Protein AF-A0A963CF65-F1 (afdb_monomer)

Solvent-accessible surface area (backbone atoms only — not comparable to full-atom values): 15406 Å² total; per-residue (Å²): 140,76,88,86,87,80,84,88,84,88,71,87,74,75,86,68,75,51,71,65,67,62,46,50,58,55,51,52,52,37,69,74,40,50,75,63,40,62,77,54,72,40,75,68,51,54,50,51,51,49,46,37,70,74,69,44,58,63,68,60,27,52,54,53,51,50,50,53,47,54,52,50,55,32,54,53,53,49,59,56,43,64,73,64,54,70,83,81,74,75,52,42,73,46,64,78,47,57,95,63,16,54,28,23,40,35,30,48,39,66,36,59,41,67,47,38,49,50,17,51,49,25,46,64,72,28,45,76,96,58,51,39,38,43,36,38,16,32,32,44,39,86,50,72,39,71,55,45,73,76,45,40,38,63,56,46,78,43,72,40,94,50,75,64,54,70,69,57,34,46,53,59,39,55,75,69,53,61,21,58,26,39,30,44,35,38,26,87,42,76,59,52,78,55,50,60,58,54,49,49,52,52,46,68,75,35,80,84,58,72,70,40,54,74,74,42,66,41,84,83,63,32,18,42,24,59,39,27,42,66,48,97,87,71,50,75,47,46,38,59,51,74,36,70,62,83,44,71,94,58,72,65,94,75,91,55,74,43,69,58,78,58,38,37,35,33,68,63,122

Mean predicted aligned error: 11.53 Å

Sequence (269 aa):
MAHDAGDDGDQSGVDVASRWQLLAPLLTAALRNPRQTLGLLSVARLKNLYVTLFRQPAETRECIVNYYLDLYDANADDVERSNADGAVELPLRFPQPSDRPTVSIVVPAHNHYHTTLDCLHAVLKNSAGIDYEVIIADDASTDATIDIERAVVNARVVRNPTNAGFLHTCNRACATAGGRWLVLLNNDTRVAQGWLAGLLELGERHPDIGIVGPRLIYPNGRQQEAGGIVWRDGSAWNYGRGGDPRRAEYDYVRDVDYVSGACLCVRAE

Nearest PDB structures (foldseek):
  6p61-assembly3_C  TM=8.408E-01  e=1.758E-08  Leptospira borgpetersenii serovar Hardjo-bovis str. JB197
  6p61-assembly2_B  TM=8.414E-01  e=1.874E-08  Leptospira borgpetersenii serovar Hardjo-bovis str. JB197
  9fmv-assembly1_A  TM=5.215E-01  e=7.124E-06  Escherichia coli
  9fnn-assembly1_A  TM=5.168E-01  e=2.110E-05  Escherichia coli
  8fuf-assembly1_A  TM=3.573E-01  e=1.104E-02  Homo sapiens

Structure (mmCIF, N/CA/C/O backbone):
data_AF-A0A963CF65-F1
#
_entry.id   AF-A0A963CF65-F1
#
loop_
_atom_site.group_PDB
_atom_site.id
_atom_site.type_symbol
_atom_site.label_atom_id
_atom_site.label_alt_id
_atom_site.label_comp_id
_atom_site.label_asym_id
_atom_site.label_entity_id
_atom_site.label_seq_id
_atom_site.pdbx_PDB_ins_code
_atom_site.Cartn_x
_atom_site.Cartn_y
_atom_site.Cartn_z
_atom_site.occupancy
_atom_site.B_iso_or_equiv
_atom_site.auth_seq_id
_atom_site.auth_comp_id
_atom_site.auth_asym_id
_atom_site.auth_atom_id
_atom_site.pdbx_PDB_model_num
ATOM 1 N N . MET A 1 1 ? 44.416 -39.512 -35.196 1.00 34.19 1 MET A N 1
ATOM 2 C CA . MET A 1 1 ? 45.011 -38.326 -35.848 1.00 34.19 1 MET A CA 1
ATOM 3 C C . MET A 1 1 ? 43.942 -37.755 -36.760 1.00 34.19 1 MET A C 1
ATOM 5 O O . MET A 1 1 ? 43.457 -38.517 -37.576 1.00 34.19 1 MET A O 1
ATOM 9 N N . ALA A 1 2 ? 43.478 -36.520 -36.687 1.00 34.41 2 ALA A N 1
ATOM 10 C CA . ALA A 1 2 ? 43.613 -35.413 -35.750 1.00 34.41 2 ALA A CA 1
ATOM 11 C C . ALA A 1 2 ? 42.438 -34.466 -36.097 1.00 34.41 2 ALA A C 1
ATOM 13 O O . ALA A 1 2 ? 42.090 -34.379 -37.269 1.00 34.41 2 ALA A O 1
ATOM 14 N N . HIS A 1 3 ? 41.824 -33.868 -35.072 1.00 31.88 3 HIS A N 1
ATOM 15 C CA . HIS A 1 3 ? 41.270 -32.504 -35.020 1.00 31.88 3 HIS A CA 1
ATOM 16 C C . HIS A 1 3 ? 40.776 -31.830 -36.322 1.00 31.88 3 HIS A C 1
ATOM 18 O O . HIS A 1 3 ? 41.571 -31.607 -37.225 1.00 31.88 3 HIS A O 1
ATOM 24 N N . ASP A 1 4 ? 39.536 -31.325 -36.348 1.00 34.03 4 ASP A N 1
ATOM 25 C CA . ASP A 1 4 ? 39.306 -29.955 -35.864 1.00 34.03 4 ASP A CA 1
ATOM 26 C C . ASP A 1 4 ? 37.823 -29.648 -35.608 1.00 34.03 4 ASP A C 1
ATOM 28 O O . ASP A 1 4 ? 36.931 -30.202 -36.252 1.00 34.03 4 ASP A O 1
ATOM 32 N N . ALA A 1 5 ? 37.600 -28.788 -34.621 1.00 42.06 5 ALA A N 1
ATOM 33 C CA . ALA A 1 5 ? 36.319 -28.259 -34.184 1.00 42.06 5 ALA A CA 1
ATOM 34 C C . ALA A 1 5 ? 36.103 -26.849 -34.764 1.00 42.06 5 ALA A C 1
ATOM 36 O O . ALA A 1 5 ? 37.055 -26.132 -35.048 1.00 42.06 5 ALA A O 1
ATOM 37 N N . GLY A 1 6 ? 34.845 -26.443 -34.883 1.00 32.00 6 GLY A N 1
ATOM 38 C CA . GLY A 1 6 ? 34.408 -25.053 -35.046 1.00 32.00 6 GLY A CA 1
ATOM 39 C C . GLY A 1 6 ? 32.907 -25.062 -34.781 1.00 32.00 6 GLY A C 1
ATOM 40 O O . GLY A 1 6 ? 32.167 -25.643 -35.570 1.00 32.00 6 GLY A O 1
ATOM 41 N N . ASP A 1 7 ? 32.421 -24.766 -33.579 1.00 36.38 7 ASP A N 1
ATOM 42 C CA . ASP A 1 7 ? 32.529 -23.536 -32.776 1.00 36.38 7 ASP A CA 1
ATOM 43 C C . ASP A 1 7 ? 31.851 -22.329 -33.443 1.00 36.38 7 ASP A C 1
ATOM 45 O O . ASP A 1 7 ? 32.386 -21.702 -34.355 1.00 36.38 7 ASP A O 1
ATOM 49 N N . ASP A 1 8 ? 30.616 -22.132 -32.983 1.00 39.06 8 ASP A N 1
ATOM 50 C CA . ASP A 1 8 ? 29.950 -20.897 -32.581 1.00 39.06 8 ASP A CA 1
ATOM 51 C C . ASP A 1 8 ? 29.870 -19.690 -33.524 1.00 39.06 8 ASP A C 1
ATOM 53 O O . ASP A 1 8 ? 30.835 -19.036 -33.912 1.00 39.06 8 ASP A O 1
ATOM 57 N N . GLY A 1 9 ? 28.616 -19.309 -33.774 1.00 30.30 9 GLY A N 1
ATOM 58 C CA . GLY A 1 9 ? 28.229 -18.049 -34.390 1.00 30.30 9 GLY A CA 1
ATOM 59 C C . GLY A 1 9 ? 26.769 -17.695 -34.119 1.00 30.30 9 GLY A C 1
ATOM 60 O O . GLY A 1 9 ? 26.098 -17.205 -35.021 1.00 30.30 9 GLY A O 1
ATOM 61 N N . ASP A 1 10 ? 26.262 -17.965 -32.910 1.00 42.09 10 ASP A N 1
ATOM 62 C CA . ASP A 1 10 ? 25.036 -17.330 -32.419 1.00 42.09 10 ASP A CA 1
ATOM 63 C C . ASP A 1 10 ? 25.429 -16.100 -31.591 1.00 42.09 10 ASP A C 1
ATOM 65 O O . ASP A 1 10 ? 25.864 -16.197 -30.445 1.00 42.09 10 ASP A O 1
ATOM 69 N N . GLN A 1 11 ? 25.356 -14.928 -32.217 1.00 33.97 11 GLN A N 1
ATOM 70 C CA . GLN A 1 11 ? 25.412 -13.643 -31.528 1.00 33.97 11 GLN A CA 1
ATOM 71 C C . GLN A 1 11 ? 24.232 -12.793 -31.992 1.00 33.97 11 GLN A C 1
ATOM 73 O O . GLN A 1 11 ? 24.376 -11.860 -32.784 1.00 33.97 11 GLN A O 1
ATOM 78 N N . SER A 1 12 ? 23.048 -13.074 -31.450 1.00 38.25 12 SER A N 1
ATOM 79 C CA . SER A 1 12 ? 22.055 -12.024 -31.236 1.00 38.25 12 SER A CA 1
ATOM 80 C C . SER A 1 12 ? 22.608 -11.055 -30.181 1.00 38.25 12 SER A C 1
ATOM 82 O O . SER A 1 12 ? 22.367 -11.203 -28.984 1.00 38.25 12 SER A O 1
ATOM 84 N N . GLY A 1 13 ? 23.428 -10.099 -30.619 1.00 34.28 13 GLY A N 1
ATOM 85 C CA . GLY A 1 13 ? 23.943 -9.032 -29.770 1.00 34.28 13 GLY A CA 1
ATOM 86 C C . GLY A 1 13 ? 22.798 -8.137 -29.304 1.00 34.28 13 GLY A C 1
ATOM 87 O O . GLY A 1 13 ? 22.374 -7.241 -30.029 1.00 34.28 13 GLY A O 1
ATOM 88 N N . VAL A 1 14 ? 22.291 -8.382 -28.097 1.00 43.69 14 VAL A N 1
ATOM 89 C CA . VAL A 1 14 ? 21.557 -7.362 -27.346 1.00 43.69 14 VAL A CA 1
ATOM 90 C C . VAL A 1 14 ? 22.577 -6.262 -27.055 1.00 43.69 14 VAL A C 1
ATOM 92 O O . VAL A 1 14 ? 23.575 -6.509 -26.382 1.00 43.69 14 VAL A O 1
ATOM 95 N N . ASP A 1 15 ? 22.394 -5.081 -27.640 1.00 47.81 15 ASP A N 1
ATOM 96 C CA . ASP A 1 15 ? 23.308 -3.947 -27.472 1.00 47.81 15 ASP A CA 1
ATOM 97 C C . ASP A 1 15 ? 23.164 -3.403 -26.042 1.00 47.81 15 ASP A C 1
ATOM 99 O O . ASP A 1 15 ? 22.277 -2.602 -25.749 1.00 47.81 15 ASP A O 1
ATOM 103 N N . VAL A 1 16 ? 23.961 -3.936 -25.110 1.00 57.19 16 VAL A N 1
ATOM 104 C CA . VAL A 1 16 ? 23.830 -3.612 -23.685 1.00 57.19 16 VAL A CA 1
ATOM 105 C C . VAL A 1 16 ? 24.522 -2.288 -23.376 1.00 57.19 16 VAL A C 1
ATOM 107 O O . VAL A 1 16 ? 25.714 -2.113 -23.656 1.00 57.19 16 VAL A O 1
ATOM 110 N N . ALA A 1 17 ? 23.801 -1.368 -22.730 1.00 68.38 17 ALA A N 1
ATOM 111 C CA . ALA A 1 17 ? 24.290 -0.018 -22.479 1.00 68.38 17 ALA A CA 1
ATOM 112 C C . ALA A 1 17 ? 25.613 0.002 -21.682 1.00 68.38 17 ALA A C 1
ATOM 114 O O . ALA A 1 17 ? 25.788 -0.632 -20.629 1.00 68.38 17 ALA A O 1
ATOM 115 N N . SER A 1 18 ? 26.569 0.795 -22.168 1.00 76.69 18 SER A N 1
ATOM 116 C CA . SER A 1 18 ? 27.834 1.038 -21.479 1.00 76.69 18 SER A CA 1
ATOM 117 C C . SER A 1 18 ? 27.615 1.803 -20.168 1.00 76.69 18 SER A C 1
ATOM 119 O O . SER A 1 18 ? 26.669 2.573 -20.001 1.00 76.69 18 SER A O 1
ATOM 121 N N . ARG A 1 19 ? 28.548 1.655 -19.219 1.00 75.62 19 ARG A N 1
ATOM 122 C CA . ARG A 1 19 ? 28.479 2.333 -17.907 1.00 75.62 19 ARG A CA 1
ATOM 123 C C . ARG A 1 19 ? 28.322 3.856 -18.032 1.00 75.62 19 ARG A C 1
ATOM 125 O O . ARG A 1 19 ? 27.652 4.469 -17.209 1.00 75.62 19 ARG A O 1
ATOM 132 N N . TRP A 1 20 ? 28.922 4.454 -19.061 1.00 70.69 20 TRP A N 1
ATOM 133 C CA . TRP A 1 20 ? 28.842 5.890 -19.332 1.00 70.69 20 TRP A CA 1
ATOM 134 C C . TRP A 1 20 ? 27.476 6.314 -19.878 1.00 70.69 20 TRP A C 1
ATOM 136 O O . TRP A 1 20 ? 26.979 7.372 -19.496 1.00 70.69 20 TRP A O 1
ATOM 146 N N . GLN A 1 21 ? 26.839 5.467 -20.691 1.00 76.88 21 GLN A N 1
ATOM 147 C CA . GLN A 1 21 ? 25.469 5.687 -21.168 1.00 76.88 21 GLN A CA 1
ATOM 148 C C . GLN A 1 21 ? 24.441 5.595 -20.031 1.00 76.88 21 GLN A C 1
ATOM 150 O O . GLN A 1 21 ? 23.453 6.315 -20.070 1.00 76.88 21 GLN A O 1
ATOM 155 N N . LEU A 1 22 ? 24.699 4.794 -18.987 1.00 74.00 22 LEU A N 1
ATOM 156 C CA . LEU A 1 22 ? 23.849 4.716 -17.787 1.00 74.00 22 LEU A CA 1
ATOM 157 C C . LEU A 1 22 ? 24.073 5.879 -16.798 1.00 74.00 22 LEU A C 1
ATOM 159 O O . LEU A 1 22 ? 23.167 6.250 -16.057 1.00 74.00 22 LEU A O 1
ATOM 163 N N . LEU A 1 23 ? 25.270 6.478 -16.780 1.00 75.38 23 LEU A N 1
ATOM 164 C CA . LEU A 1 23 ? 25.592 7.626 -15.919 1.00 75.38 23 LEU A CA 1
ATOM 165 C C . LEU A 1 23 ? 25.024 8.950 -16.441 1.00 75.38 23 LEU A C 1
ATOM 167 O O . LEU A 1 23 ? 24.636 9.799 -15.641 1.00 75.38 23 LEU A O 1
ATOM 171 N N . ALA A 1 24 ? 24.970 9.132 -17.762 1.00 77.69 24 ALA A N 1
ATOM 172 C CA . ALA A 1 24 ? 24.441 10.343 -18.383 1.00 77.69 24 ALA A CA 1
ATOM 173 C C . ALA A 1 24 ? 23.015 10.707 -17.907 1.00 77.69 24 ALA A C 1
ATOM 175 O O . ALA A 1 24 ? 22.849 11.817 -17.400 1.00 77.69 24 ALA A O 1
ATOM 176 N N . PRO A 1 25 ? 22.008 9.810 -17.958 1.00 70.06 25 PRO A N 1
ATOM 177 C CA . PRO A 1 25 ? 20.660 10.133 -17.497 1.00 70.06 25 PRO A CA 1
ATOM 178 C C . PRO A 1 25 ? 20.588 10.381 -15.984 1.00 70.06 25 PRO A C 1
ATOM 180 O O . PRO A 1 25 ? 19.848 11.263 -15.563 1.00 70.06 25 PRO A O 1
ATOM 183 N N . LEU A 1 26 ? 21.404 9.700 -15.165 1.00 70.00 26 LEU A N 1
ATOM 184 C CA . LEU A 1 26 ? 21.490 9.970 -13.720 1.00 70.00 26 LEU A CA 1
ATOM 185 C C . LEU A 1 26 ? 22.002 11.389 -13.433 1.00 70.00 26 LEU A C 1
ATOM 187 O O . LEU A 1 26 ? 21.493 12.064 -12.540 1.00 70.00 26 LEU A O 1
ATOM 191 N N . LEU A 1 27 ? 22.990 11.858 -14.201 1.00 77.06 27 LEU A N 1
ATOM 192 C CA . LEU A 1 27 ? 23.513 13.222 -14.095 1.00 77.06 27 LEU A CA 1
ATOM 193 C C . LEU A 1 27 ? 22.501 14.257 -14.597 1.00 77.06 27 LEU A C 1
ATOM 195 O O . LEU A 1 27 ? 22.333 15.302 -13.970 1.00 77.06 27 LEU A O 1
ATOM 199 N N . THR A 1 28 ? 21.801 13.970 -15.695 1.00 77.31 28 THR A N 1
ATOM 200 C CA . THR A 1 28 ? 20.735 14.839 -16.211 1.00 77.31 28 THR A CA 1
ATOM 201 C C . THR A 1 28 ? 19.588 14.969 -15.209 1.00 77.31 28 THR A C 1
ATOM 203 O O . THR A 1 28 ? 19.177 16.088 -14.908 1.00 77.31 28 THR A O 1
ATOM 206 N N . ALA A 1 29 ? 19.124 13.853 -14.640 1.00 67.38 29 ALA A N 1
ATOM 207 C CA . ALA A 1 29 ? 18.118 13.823 -13.583 1.00 67.38 29 ALA A CA 1
ATOM 208 C C . ALA A 1 29 ? 18.577 14.645 -12.365 1.00 67.38 29 ALA A C 1
ATOM 210 O O . ALA A 1 29 ? 17.874 15.553 -11.920 1.00 67.38 29 ALA A O 1
ATOM 211 N N . ALA A 1 30 ? 19.822 14.428 -11.922 1.00 70.12 30 ALA A N 1
ATOM 212 C CA . ALA A 1 30 ? 20.427 15.149 -10.809 1.00 70.12 30 ALA A CA 1
ATOM 213 C C . ALA A 1 30 ? 20.451 16.678 -10.991 1.00 70.12 30 ALA A C 1
ATOM 215 O O . ALA A 1 30 ? 20.217 17.412 -10.025 1.00 70.12 30 ALA A O 1
ATOM 216 N N . LEU A 1 31 ? 20.732 17.144 -12.214 1.00 77.19 31 LEU A N 1
ATOM 217 C CA . LEU A 1 31 ? 20.746 18.561 -12.595 1.00 77.19 31 LEU A CA 1
ATOM 218 C C . LEU A 1 31 ? 19.341 19.162 -12.706 1.00 77.19 31 LEU A C 1
ATOM 220 O O . LEU A 1 31 ? 19.178 20.356 -12.460 1.00 77.19 31 LEU A O 1
ATOM 224 N N . ARG A 1 32 ? 18.341 18.352 -13.068 1.00 72.12 32 ARG A N 1
ATOM 225 C CA . ARG A 1 32 ? 16.947 18.788 -13.212 1.00 72.12 32 ARG A CA 1
ATOM 226 C C . ARG A 1 32 ? 16.310 19.106 -11.859 1.00 72.12 32 ARG A C 1
ATOM 228 O O . ARG A 1 32 ? 15.610 20.105 -11.759 1.00 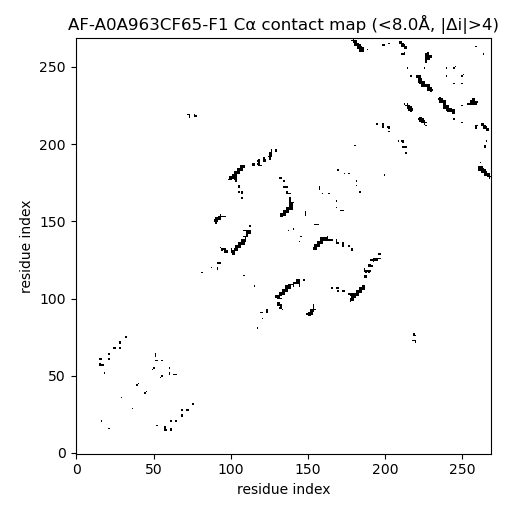72.12 32 ARG A O 1
ATOM 235 N N . ASN A 1 33 ? 16.613 18.321 -10.817 1.00 65.62 33 ASN A N 1
ATOM 236 C CA . ASN A 1 33 ? 16.058 18.498 -9.467 1.00 65.62 33 ASN A CA 1
ATOM 237 C C . ASN A 1 33 ? 17.133 18.508 -8.357 1.00 65.62 33 ASN A C 1
ATOM 239 O O . ASN A 1 33 ? 17.162 17.637 -7.481 1.00 65.62 33 ASN A O 1
ATOM 243 N N . PRO A 1 34 ? 18.008 19.534 -8.310 1.00 67.56 34 PRO A N 1
ATOM 244 C CA . PRO A 1 34 ? 19.203 19.545 -7.459 1.00 67.56 34 PRO A CA 1
ATOM 245 C C . PRO A 1 34 ? 18.908 19.450 -5.953 1.00 67.56 34 PRO A C 1
ATOM 247 O O . PRO A 1 34 ? 19.683 18.845 -5.214 1.00 67.56 34 PRO A O 1
ATOM 250 N N . ARG A 1 35 ? 17.774 19.988 -5.480 1.00 62.91 35 ARG A N 1
ATOM 251 C CA . ARG A 1 35 ? 17.368 19.901 -4.063 1.00 62.91 35 ARG A CA 1
ATOM 252 C C . ARG A 1 35 ? 17.013 18.473 -3.638 1.00 62.91 35 ARG A C 1
ATOM 254 O O . ARG A 1 35 ? 17.415 18.044 -2.561 1.00 62.91 35 ARG A O 1
ATOM 261 N N . GLN A 1 36 ? 16.306 17.733 -4.490 1.00 63.00 36 GLN A N 1
ATOM 262 C CA . GLN A 1 36 ? 15.928 16.340 -4.241 1.00 63.00 36 GLN A CA 1
ATOM 263 C C . GLN A 1 36 ? 17.147 15.416 -4.362 1.00 63.00 36 GLN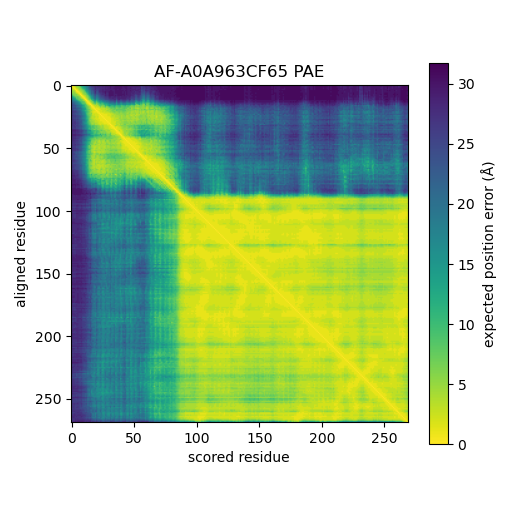 A C 1
ATOM 265 O O . GLN A 1 36 ? 17.358 14.541 -3.522 1.00 63.00 36 GLN A O 1
ATOM 270 N N . THR A 1 37 ? 18.019 15.688 -5.339 1.00 64.81 37 THR A N 1
ATOM 271 C CA . THR A 1 37 ? 19.311 15.007 -5.515 1.00 64.81 37 THR A CA 1
ATOM 272 C C . THR A 1 37 ? 20.198 15.126 -4.283 1.00 64.81 37 THR A C 1
ATOM 274 O O . THR A 1 37 ? 20.782 14.135 -3.853 1.00 64.81 37 THR A O 1
ATOM 277 N N . LEU A 1 38 ? 20.275 16.312 -3.671 1.00 64.38 38 LEU A N 1
ATOM 278 C CA . LEU A 1 38 ? 21.061 16.526 -2.453 1.00 64.38 38 LEU A CA 1
ATOM 279 C C . LEU A 1 38 ? 20.592 15.631 -1.292 1.00 64.38 38 LEU A C 1
ATOM 281 O O . LEU A 1 38 ? 21.427 15.114 -0.555 1.00 64.38 38 LEU A O 1
ATOM 285 N N . GLY A 1 39 ? 19.286 15.362 -1.179 1.00 56.97 39 GLY A N 1
ATOM 286 C CA . GLY A 1 39 ? 18.729 14.409 -0.207 1.00 56.97 39 GLY A CA 1
ATOM 287 C C . GLY A 1 39 ? 19.004 12.931 -0.531 1.00 56.97 39 GLY A C 1
ATOM 288 O O . GLY A 1 39 ? 18.890 12.062 0.338 1.00 56.97 39 GLY A O 1
ATOM 289 N N . LEU A 1 40 ? 19.396 12.621 -1.770 1.00 57.78 40 LEU A N 1
ATOM 290 C CA . LEU A 1 40 ? 19.730 11.273 -2.242 1.00 57.78 40 LEU A CA 1
ATOM 291 C C . LEU A 1 40 ? 21.225 10.936 -2.106 1.00 57.78 40 LEU A C 1
ATOM 293 O O . LEU A 1 40 ? 21.586 9.759 -2.140 1.00 57.78 40 LEU A O 1
ATOM 297 N N . LEU A 1 41 ? 22.086 11.929 -1.869 1.00 63.69 41 LEU A N 1
ATOM 298 C CA . LEU A 1 41 ? 23.537 11.773 -1.699 1.00 63.69 41 LEU A CA 1
ATOM 299 C C . LEU A 1 41 ? 23.920 11.266 -0.296 1.00 63.69 41 LEU A C 1
ATOM 301 O O . LEU A 1 41 ? 24.696 11.890 0.425 1.00 63.69 41 LEU A O 1
ATOM 305 N N . SER A 1 42 ? 23.399 10.103 0.101 1.00 68.94 42 SER A N 1
ATOM 306 C CA . SER A 1 42 ? 23.902 9.396 1.283 1.00 68.94 42 SER A CA 1
ATOM 307 C C . SER A 1 42 ? 25.054 8.461 0.909 1.00 68.94 42 SER A C 1
ATOM 309 O O . SER A 1 42 ? 25.081 7.879 -0.180 1.00 68.94 42 SER A O 1
ATOM 311 N N . VAL A 1 43 ? 25.995 8.256 1.837 1.00 64.38 43 VAL A N 1
ATOM 312 C CA . VAL A 1 43 ? 27.126 7.324 1.654 1.00 64.38 43 VAL A CA 1
ATOM 313 C C . VAL A 1 43 ? 26.634 5.919 1.276 1.00 64.38 43 VAL A C 1
ATOM 315 O O . VAL A 1 43 ? 27.227 5.259 0.425 1.00 64.38 43 VAL A O 1
ATOM 318 N N . ALA A 1 44 ? 25.510 5.478 1.851 1.00 59.84 44 ALA A N 1
ATOM 319 C CA . ALA A 1 44 ? 24.887 4.195 1.533 1.00 59.84 44 ALA A CA 1
ATOM 320 C C . ALA A 1 44 ? 24.359 4.132 0.087 1.00 59.84 44 ALA A C 1
ATOM 322 O O . ALA A 1 44 ? 24.606 3.151 -0.613 1.00 59.84 44 ALA A O 1
ATOM 323 N N . ARG A 1 45 ? 23.688 5.188 -0.393 1.00 62.91 45 ARG A N 1
ATOM 324 C CA . ARG A 1 45 ? 23.158 5.258 -1.767 1.00 62.91 45 ARG A CA 1
ATOM 325 C C . ARG A 1 45 ? 24.278 5.328 -2.808 1.00 62.91 45 ARG A C 1
ATOM 327 O O . ARG A 1 45 ? 24.215 4.615 -3.805 1.00 62.91 45 ARG A O 1
ATOM 334 N N . LEU A 1 46 ? 25.349 6.078 -2.536 1.00 72.56 46 LEU A N 1
ATOM 335 C CA . LEU A 1 46 ? 26.541 6.128 -3.397 1.00 72.56 46 LEU A CA 1
ATOM 336 C C . LEU A 1 46 ? 27.266 4.777 -3.464 1.00 72.56 46 LEU A C 1
ATOM 338 O O . LEU A 1 46 ? 27.677 4.343 -4.541 1.00 72.56 46 LEU A O 1
ATOM 342 N N . LYS A 1 47 ? 27.372 4.072 -2.331 1.00 71.19 47 LYS A N 1
ATOM 343 C CA . LYS A 1 47 ? 27.921 2.711 -2.283 1.00 71.19 47 LYS A CA 1
ATOM 344 C C . LYS A 1 47 ? 27.062 1.728 -3.088 1.00 71.19 47 LYS A C 1
ATOM 346 O O . LYS A 1 47 ? 27.617 0.934 -3.843 1.00 71.19 47 LYS A O 1
ATOM 351 N N . ASN A 1 48 ? 25.735 1.802 -2.974 1.00 66.50 48 ASN A N 1
ATOM 352 C CA . ASN A 1 48 ? 24.815 0.951 -3.737 1.00 66.50 48 ASN A CA 1
ATOM 353 C C . ASN A 1 48 ? 24.868 1.245 -5.243 1.00 66.50 48 ASN A C 1
ATOM 355 O O . ASN A 1 48 ? 24.880 0.311 -6.045 1.00 66.50 48 ASN A O 1
ATOM 359 N N . LEU A 1 49 ? 24.984 2.518 -5.633 1.00 73.00 49 LEU A N 1
ATOM 360 C CA . LEU A 1 49 ? 25.175 2.914 -7.028 1.00 73.00 49 LEU A CA 1
ATOM 361 C C . LEU A 1 49 ? 26.504 2.384 -7.584 1.00 73.00 49 LEU A C 1
ATOM 363 O O . LEU A 1 49 ? 26.536 1.835 -8.683 1.00 73.00 49 LEU A O 1
ATOM 367 N N . TYR A 1 50 ? 27.588 2.470 -6.806 1.00 77.88 50 TYR A N 1
ATOM 368 C CA . TYR A 1 50 ? 28.880 1.892 -7.182 1.00 77.88 50 TYR A CA 1
ATOM 369 C C . TYR A 1 50 ? 28.795 0.370 -7.365 1.00 77.88 50 TYR A C 1
ATOM 371 O O . TYR A 1 50 ? 29.243 -0.161 -8.382 1.00 77.88 50 TYR A O 1
ATOM 379 N N . VAL A 1 51 ? 28.193 -0.341 -6.407 1.00 71.38 51 VAL A N 1
ATOM 380 C CA . VAL A 1 51 ? 27.995 -1.796 -6.505 1.00 71.38 51 VAL A CA 1
ATOM 381 C C . VAL A 1 51 ? 27.172 -2.140 -7.742 1.00 71.38 51 VAL A C 1
ATOM 383 O O . VAL A 1 51 ? 27.553 -3.040 -8.483 1.00 71.38 51 VAL A O 1
ATOM 386 N N . THR A 1 52 ? 26.108 -1.388 -8.012 1.00 72.81 52 THR A N 1
ATOM 387 C CA . THR A 1 52 ? 25.290 -1.567 -9.214 1.00 72.81 52 THR A CA 1
ATOM 388 C C . THR A 1 52 ? 26.149 -1.400 -10.465 1.00 72.81 52 THR A C 1
ATOM 390 O O . THR A 1 52 ? 26.351 -2.361 -11.197 1.00 72.81 52 THR A O 1
ATOM 393 N N . LEU A 1 53 ? 26.761 -0.235 -10.680 1.00 77.81 53 LEU A N 1
ATOM 394 C CA . LEU A 1 53 ? 27.475 0.079 -11.924 1.00 77.81 53 LEU A CA 1
ATOM 395 C C . LEU A 1 53 ? 28.690 -0.825 -12.203 1.00 77.81 53 LEU A C 1
ATOM 397 O O . LEU A 1 53 ? 29.022 -1.087 -13.367 1.00 77.81 53 LEU A O 1
ATOM 401 N N . PHE A 1 54 ? 29.365 -1.300 -11.154 1.00 78.38 54 PHE A N 1
ATOM 402 C CA . PHE A 1 54 ? 30.657 -1.975 -11.296 1.00 78.38 54 PHE A CA 1
ATOM 403 C C . PHE A 1 54 ? 30.658 -3.458 -10.932 1.00 78.38 54 PHE A C 1
ATOM 405 O O . PHE A 1 54 ? 31.578 -4.149 -11.369 1.00 78.38 54 PHE A O 1
ATOM 412 N N . ARG A 1 55 ? 29.670 -3.963 -10.180 1.00 74.88 55 ARG A N 1
ATOM 413 C CA . ARG A 1 55 ? 29.634 -5.374 -9.749 1.00 74.88 55 ARG A CA 1
ATOM 414 C C . ARG A 1 55 ? 28.485 -6.193 -10.329 1.00 74.88 55 ARG A C 1
ATOM 416 O O . ARG A 1 55 ? 28.566 -7.412 -10.251 1.00 74.88 55 ARG A O 1
ATOM 423 N N . GLN A 1 56 ? 27.457 -5.567 -10.902 1.00 73.00 56 GLN A N 1
ATOM 424 C CA . GLN A 1 56 ? 26.340 -6.297 -11.508 1.00 73.00 56 GLN A CA 1
ATOM 425 C C . GLN A 1 56 ? 26.590 -6.611 -12.997 1.00 73.00 56 GLN A C 1
ATOM 427 O O . GLN A 1 56 ? 27.263 -5.821 -13.680 1.00 73.00 56 GLN A O 1
ATOM 432 N N . PRO A 1 57 ? 26.041 -7.730 -13.514 1.00 76.75 57 PRO A N 1
ATOM 433 C CA . PRO A 1 57 ? 25.991 -8.026 -14.946 1.00 76.75 57 PRO A CA 1
ATOM 434 C C . PRO A 1 57 ? 25.325 -6.896 -15.734 1.00 76.75 57 PRO A C 1
ATOM 436 O O . PRO A 1 57 ? 24.493 -6.164 -15.200 1.00 76.75 57 PRO A O 1
ATOM 439 N N . ALA A 1 58 ? 25.701 -6.730 -17.002 1.00 71.12 58 ALA A N 1
ATOM 440 C CA . ALA A 1 58 ? 25.344 -5.545 -17.778 1.00 71.12 58 ALA A CA 1
ATOM 441 C C . ALA A 1 58 ? 23.822 -5.318 -17.892 1.00 71.12 58 ALA A C 1
ATOM 443 O O . ALA A 1 58 ? 23.372 -4.196 -17.668 1.00 71.12 58 ALA A O 1
ATOM 444 N N . GLU A 1 59 ? 23.052 -6.383 -18.105 1.00 65.75 59 GLU A N 1
ATOM 445 C CA . GLU A 1 59 ? 21.582 -6.368 -18.168 1.00 65.75 59 GLU A CA 1
ATOM 446 C C . GLU A 1 59 ? 20.946 -5.993 -16.818 1.00 65.75 59 GLU A C 1
ATOM 448 O O . GLU A 1 59 ? 20.074 -5.127 -16.730 1.00 6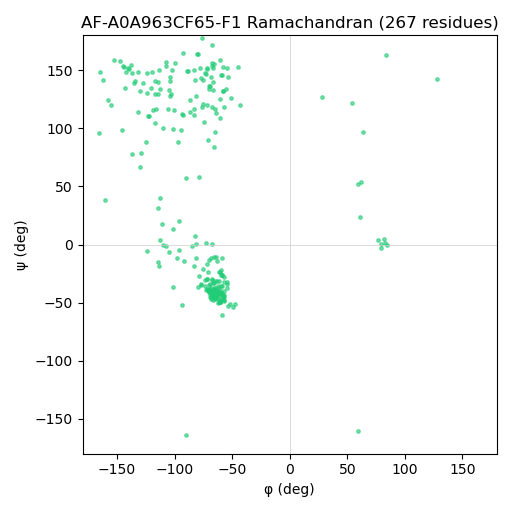5.75 59 GLU A O 1
ATOM 453 N N . THR A 1 60 ? 21.446 -6.575 -15.723 1.00 62.56 60 THR A N 1
ATOM 454 C CA . THR A 1 60 ? 20.989 -6.272 -14.359 1.00 62.56 60 THR A CA 1
ATOM 455 C C . THR A 1 60 ? 21.257 -4.812 -13.988 1.00 62.56 60 THR A C 1
ATOM 457 O O . THR A 1 60 ? 20.431 -4.176 -13.335 1.00 62.56 60 THR A O 1
ATOM 460 N N . ARG A 1 61 ? 22.390 -4.241 -14.426 1.00 73.50 61 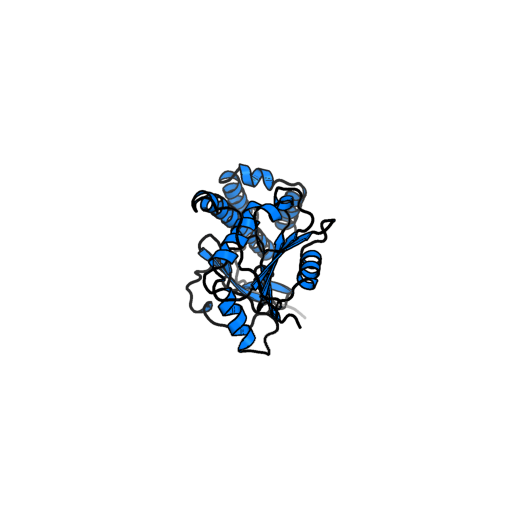ARG A N 1
ATOM 461 C CA . ARG A 1 61 ? 22.706 -2.818 -14.200 1.00 73.50 61 ARG A CA 1
ATOM 462 C C . ARG A 1 61 ? 21.691 -1.901 -14.841 1.00 73.50 61 ARG A C 1
ATOM 464 O O . ARG A 1 61 ? 21.246 -0.961 -14.193 1.00 73.50 61 ARG A O 1
ATOM 471 N N . GLU A 1 62 ? 21.388 -2.148 -16.107 1.00 69.75 62 GLU A N 1
ATOM 472 C CA . GLU A 1 62 ? 20.470 -1.320 -16.874 1.00 69.75 62 GLU A CA 1
ATOM 473 C C . GLU A 1 62 ? 19.070 -1.364 -16.258 1.00 69.75 62 GLU A C 1
ATOM 475 O O . GLU A 1 62 ? 18.480 -0.314 -16.009 1.00 69.75 62 GLU A O 1
ATOM 480 N N . CYS A 1 63 ? 18.601 -2.552 -15.862 1.00 60.69 63 CYS A N 1
ATOM 481 C CA . CYS A 1 63 ? 17.344 -2.710 -15.129 1.00 60.69 63 CYS A CA 1
ATOM 482 C C . CYS A 1 63 ? 17.312 -1.898 -13.820 1.00 60.69 63 CYS A C 1
ATOM 484 O O . CYS A 1 63 ? 16.352 -1.160 -13.572 1.00 60.69 63 CYS A O 1
ATOM 486 N N . ILE A 1 64 ? 18.366 -1.993 -12.998 1.00 61.91 64 ILE A N 1
ATOM 487 C CA . ILE A 1 64 ? 18.450 -1.283 -11.712 1.00 61.91 64 ILE A CA 1
ATOM 488 C C . ILE A 1 64 ? 18.544 0.235 -11.921 1.00 61.91 64 ILE A C 1
ATOM 490 O O . ILE A 1 64 ? 17.871 0.993 -11.225 1.00 61.91 64 ILE A O 1
ATOM 494 N N . VAL A 1 65 ? 19.360 0.702 -12.868 1.00 69.50 65 VAL A N 1
ATOM 495 C CA . VAL A 1 65 ? 19.514 2.140 -13.146 1.00 69.50 65 VAL A CA 1
ATOM 496 C C . VAL A 1 65 ? 18.212 2.722 -13.685 1.00 69.50 65 VAL A C 1
ATOM 498 O O . VAL A 1 65 ? 17.757 3.737 -13.164 1.00 69.50 65 VAL A O 1
ATOM 501 N N . ASN A 1 66 ? 17.570 2.052 -14.643 1.00 66.56 66 ASN A N 1
ATOM 502 C CA . ASN A 1 66 ? 16.277 2.482 -15.169 1.00 66.56 66 ASN A CA 1
ATOM 503 C C . ASN A 1 66 ? 15.200 2.461 -14.079 1.00 66.56 66 ASN A C 1
ATOM 505 O O . ASN A 1 66 ? 14.379 3.361 -14.028 1.00 66.56 66 ASN A O 1
ATOM 509 N N . TYR A 1 67 ? 15.240 1.504 -13.143 1.00 61.00 67 TYR A N 1
ATOM 510 C CA . TYR A 1 67 ? 14.372 1.510 -11.956 1.00 61.00 67 TYR A CA 1
ATOM 511 C C . TYR A 1 67 ? 14.553 2.744 -11.086 1.00 61.00 67 TYR A C 1
ATOM 513 O O . TYR A 1 67 ? 13.570 3.389 -10.731 1.00 61.00 67 TYR A O 1
ATOM 521 N N . TYR A 1 68 ? 15.793 3.117 -10.785 1.00 63.72 68 TYR A N 1
ATOM 522 C CA . TYR A 1 68 ? 16.036 4.323 -10.005 1.00 63.72 68 TYR A CA 1
ATOM 523 C C . TYR A 1 68 ? 15.701 5.608 -10.761 1.00 63.72 68 TYR A C 1
ATOM 525 O O . TYR A 1 68 ? 15.240 6.550 -10.127 1.00 63.72 68 TYR A O 1
ATOM 533 N N . LEU A 1 69 ? 15.906 5.654 -12.078 1.00 66.62 69 LEU A N 1
ATOM 534 C CA . LEU A 1 69 ? 15.530 6.799 -12.910 1.00 66.62 69 LEU A CA 1
ATOM 535 C C . LEU A 1 69 ? 14.012 6.947 -13.016 1.00 66.62 69 LEU A C 1
ATOM 537 O O . LEU A 1 69 ? 13.509 8.036 -12.771 1.00 66.62 69 LEU A O 1
ATOM 541 N N . ASP A 1 70 ? 13.292 5.854 -13.281 1.00 61.19 70 ASP A N 1
ATOM 542 C CA . ASP A 1 70 ? 11.826 5.840 -13.309 1.00 61.19 70 ASP A CA 1
ATOM 543 C C . ASP A 1 70 ? 11.261 6.310 -11.959 1.00 61.19 70 ASP A C 1
ATOM 545 O O . ASP A 1 70 ? 10.360 7.144 -11.922 1.00 61.19 70 ASP A O 1
ATOM 549 N N . LEU A 1 71 ? 11.823 5.825 -10.842 1.00 55.53 71 LEU A N 1
ATOM 550 C CA . LEU A 1 71 ? 11.456 6.286 -9.501 1.00 55.53 71 LEU A CA 1
ATOM 551 C C . LEU A 1 71 ? 11.810 7.756 -9.267 1.00 55.53 71 LEU A C 1
ATOM 553 O O . LEU A 1 71 ? 11.060 8.464 -8.600 1.00 55.53 71 LEU A O 1
ATOM 557 N N . TYR A 1 72 ? 12.958 8.220 -9.753 1.00 59.94 72 TYR A N 1
ATOM 558 C CA . TYR A 1 72 ? 13.390 9.604 -9.578 1.00 59.94 72 TYR A CA 1
ATOM 559 C C . TYR A 1 72 ? 12.477 10.571 -10.340 1.00 59.94 72 TYR A C 1
ATOM 561 O O . TYR A 1 72 ? 12.009 11.547 -9.757 1.00 59.94 72 TYR A O 1
ATOM 569 N N . ASP A 1 73 ? 12.181 10.273 -11.606 1.00 62.12 73 ASP A N 1
ATOM 570 C CA . ASP A 1 73 ? 11.287 11.076 -12.441 1.00 62.12 73 ASP A CA 1
ATOM 571 C C . ASP A 1 73 ? 9.843 11.034 -11.910 1.00 62.12 73 ASP A C 1
ATOM 573 O O . ASP A 1 73 ? 9.200 12.077 -11.819 1.00 62.12 73 ASP A O 1
ATOM 577 N N . ALA A 1 74 ? 9.360 9.870 -11.455 1.00 53.50 74 ALA A N 1
ATOM 578 C CA . ALA A 1 74 ? 8.054 9.745 -10.800 1.00 53.50 74 ALA A CA 1
ATOM 579 C C . ALA A 1 74 ? 7.942 10.637 -9.552 1.00 53.50 74 ALA A C 1
ATOM 581 O O . ALA A 1 74 ? 6.975 11.380 -9.406 1.00 53.50 74 ALA A O 1
ATOM 582 N N . ASN A 1 75 ? 8.963 10.623 -8.688 1.00 51.53 75 ASN A N 1
ATOM 583 C CA . ASN A 1 75 ? 8.991 11.461 -7.490 1.00 51.53 75 ASN A CA 1
ATOM 584 C C . ASN A 1 75 ? 9.102 12.961 -7.811 1.00 51.53 75 ASN A C 1
ATOM 586 O O . ASN A 1 75 ? 8.638 13.783 -7.024 1.00 51.53 75 ASN A O 1
ATOM 590 N N . ALA A 1 76 ? 9.755 13.342 -8.910 1.00 55.22 76 ALA A N 1
ATOM 591 C CA . ALA A 1 76 ? 9.824 14.735 -9.346 1.00 55.22 76 ALA A CA 1
ATOM 592 C C . ALA A 1 76 ? 8.455 15.243 -9.829 1.00 55.22 76 ALA A C 1
ATOM 594 O O . ALA A 1 76 ? 8.015 16.316 -9.412 1.00 55.22 76 ALA A O 1
ATOM 595 N N . ASP A 1 77 ? 7.765 14.438 -10.639 1.00 49.59 77 ASP A N 1
ATOM 596 C CA . ASP A 1 77 ? 6.426 14.746 -11.147 1.00 49.59 77 ASP A CA 1
ATOM 597 C C . ASP A 1 77 ? 5.379 14.785 -10.016 1.00 49.59 77 ASP A C 1
ATOM 599 O O . ASP A 1 77 ? 4.486 15.636 -10.030 1.00 49.59 77 ASP A O 1
ATOM 603 N N . ASP A 1 78 ? 5.488 13.909 -9.011 1.00 48.25 78 ASP A N 1
ATOM 604 C CA . ASP A 1 78 ? 4.580 13.891 -7.857 1.00 48.25 78 ASP A CA 1
ATOM 605 C C . ASP A 1 78 ? 4.725 15.139 -6.975 1.00 48.25 78 ASP A C 1
ATOM 607 O O . ASP A 1 78 ? 3.712 15.690 -6.543 1.00 48.25 78 ASP A O 1
ATOM 611 N N . VAL A 1 79 ? 5.954 15.634 -6.767 1.00 50.09 79 VAL A N 1
ATOM 612 C CA . VAL A 1 79 ? 6.216 16.894 -6.040 1.00 50.09 79 VAL A CA 1
ATOM 613 C C . VAL A 1 79 ? 5.644 18.098 -6.793 1.00 50.09 79 VAL A C 1
ATOM 615 O O . VAL A 1 79 ? 5.127 19.032 -6.178 1.00 50.09 79 VAL A O 1
ATOM 618 N N . GLU A 1 80 ? 5.713 18.109 -8.125 1.00 49.62 80 GLU A N 1
ATOM 619 C CA . GLU A 1 80 ? 5.094 19.169 -8.928 1.00 49.62 80 GLU A CA 1
ATOM 620 C C . GLU A 1 80 ? 3.558 19.077 -8.920 1.00 49.62 80 GLU A C 1
ATOM 622 O O . GLU A 1 80 ? 2.888 20.105 -8.796 1.00 49.62 80 GLU A O 1
ATOM 627 N N . ARG A 1 81 ? 2.982 17.867 -8.969 1.00 48.09 81 ARG A N 1
ATOM 628 C CA . ARG A 1 81 ? 1.523 17.657 -8.917 1.00 48.09 81 ARG A CA 1
ATOM 629 C C . ARG A 1 81 ? 0.917 17.923 -7.546 1.00 48.09 81 ARG A C 1
ATOM 631 O O . ARG A 1 81 ? -0.151 18.520 -7.495 1.00 48.09 81 ARG A O 1
ATOM 638 N N . SER A 1 82 ? 1.587 17.565 -6.448 1.00 47.84 82 SER A N 1
ATOM 639 C CA . SER A 1 82 ? 1.128 17.905 -5.089 1.00 47.84 82 SER A CA 1
ATOM 640 C C . SER A 1 82 ? 1.051 19.420 -4.860 1.00 47.84 82 SER A C 1
ATOM 642 O O . SER A 1 82 ? 0.305 19.882 -4.006 1.00 47.84 82 SER A O 1
ATOM 644 N N . ASN A 1 83 ? 1.814 20.206 -5.629 1.00 45.97 83 ASN A N 1
ATOM 645 C CA . ASN A 1 83 ? 1.729 21.667 -5.615 1.00 45.97 83 ASN A CA 1
ATOM 646 C C . ASN A 1 83 ? 0.600 22.217 -6.512 1.00 45.97 83 ASN A C 1
ATOM 648 O O . ASN A 1 83 ? 0.226 23.380 -6.358 1.00 45.97 83 ASN A O 1
ATOM 652 N N . ALA A 1 84 ? 0.083 21.421 -7.456 1.00 44.94 84 ALA A N 1
ATOM 653 C CA . ALA A 1 84 ? -0.915 21.824 -8.452 1.00 44.94 84 ALA A CA 1
ATOM 654 C C . ALA A 1 84 ? -2.343 21.359 -8.109 1.00 44.94 84 ALA A C 1
ATOM 656 O O . ALA A 1 84 ? -3.303 22.096 -8.347 1.00 44.94 84 ALA A O 1
ATOM 657 N N . ASP A 1 85 ? -2.488 20.167 -7.528 1.00 50.38 85 ASP A N 1
ATOM 658 C CA . ASP A 1 85 ? -3.736 19.679 -6.947 1.00 50.38 85 ASP A CA 1
ATOM 659 C C . ASP A 1 85 ? -3.940 20.428 -5.621 1.00 50.38 85 ASP A C 1
ATOM 661 O O . ASP A 1 85 ? -3.199 20.219 -4.667 1.00 50.38 85 ASP A O 1
ATOM 665 N N . GLY A 1 86 ? -4.873 21.387 -5.594 1.00 51.81 86 GLY A N 1
ATOM 666 C CA . GLY A 1 86 ? -5.066 22.325 -4.481 1.00 51.81 86 GLY A CA 1
ATOM 667 C C . GLY A 1 86 ? -5.039 21.691 -3.081 1.00 51.81 86 GLY A C 1
ATOM 668 O O . GLY A 1 86 ? -5.371 20.524 -2.905 1.00 51.81 86 GLY A O 1
ATOM 669 N N . ALA A 1 87 ? -4.646 22.490 -2.082 1.00 55.94 87 ALA A N 1
ATOM 670 C CA . ALA A 1 87 ? -4.362 22.042 -0.718 1.00 55.94 87 ALA A CA 1
ATOM 671 C C . ALA A 1 87 ? -5.393 21.033 -0.176 1.00 55.94 87 ALA A C 1
ATOM 673 O O . ALA A 1 87 ? -6.577 21.348 -0.050 1.00 55.94 87 ALA A O 1
ATOM 674 N N . VAL A 1 88 ? -4.918 19.833 0.175 1.00 65.38 88 VAL A N 1
ATOM 675 C CA . VAL A 1 88 ? -5.714 18.802 0.847 1.00 65.38 88 VAL A CA 1
ATOM 676 C C . VAL A 1 88 ? -6.274 19.379 2.148 1.00 65.38 88 VAL A C 1
ATOM 678 O O . VAL A 1 88 ? -5.520 19.779 3.036 1.00 65.38 88 VAL A O 1
ATOM 681 N N . GLU A 1 89 ? -7.601 19.432 2.263 1.00 76.25 89 GLU A N 1
ATOM 682 C CA . GLU A 1 89 ? -8.261 19.897 3.480 1.00 76.25 89 GLU A CA 1
ATOM 683 C C . GLU A 1 89 ? -8.103 18.844 4.584 1.00 76.25 89 GLU A C 1
ATOM 685 O O . GLU A 1 89 ? -8.516 17.691 4.440 1.00 76.25 89 GLU A O 1
ATOM 690 N N . LEU A 1 90 ? -7.465 19.242 5.686 1.00 81.62 90 LEU A N 1
ATOM 691 C CA . LEU A 1 90 ? -7.225 18.389 6.845 1.00 81.62 90 LEU A CA 1
ATOM 692 C C . LEU A 1 90 ? -8.212 18.708 7.983 1.00 81.62 90 LEU A C 1
ATOM 694 O O . LEU A 1 90 ? -8.600 19.864 8.161 1.00 81.62 90 LEU A O 1
ATOM 698 N N . PRO A 1 91 ? -8.566 17.713 8.816 1.00 91.81 91 PRO A N 1
ATOM 699 C CA . PRO A 1 91 ? -8.127 16.320 8.731 1.00 91.81 91 PRO A CA 1
ATOM 700 C C . PRO A 1 91 ? -8.874 15.532 7.644 1.00 91.81 91 PRO A C 1
ATOM 702 O O . PRO A 1 91 ? -10.047 15.791 7.374 1.00 91.81 91 PRO A O 1
ATOM 705 N N . LEU A 1 92 ? -8.220 14.513 7.082 1.00 94.44 92 LEU A N 1
ATOM 706 C CA . LEU A 1 92 ? -8.861 13.509 6.234 1.00 94.44 92 LEU A CA 1
ATOM 707 C C . LEU A 1 92 ? -9.866 12.712 7.072 1.00 94.44 92 LEU A C 1
ATOM 709 O O . LEU A 1 92 ? -9.489 12.036 8.029 1.00 94.44 92 LEU A O 1
ATOM 713 N N . ARG A 1 93 ? -11.152 12.792 6.730 1.00 97.00 93 ARG A N 1
ATOM 714 C CA . ARG A 1 93 ? -12.227 12.127 7.479 1.00 97.00 93 ARG A CA 1
ATOM 715 C C . ARG A 1 93 ? -12.667 10.858 6.772 1.00 97.00 93 ARG A C 1
ATOM 717 O O . ARG A 1 93 ? -13.467 10.925 5.843 1.00 97.00 93 ARG A O 1
ATOM 724 N N . PHE A 1 94 ? -12.167 9.715 7.230 1.00 97.69 94 PHE A N 1
ATOM 725 C CA . PHE A 1 94 ? -12.618 8.420 6.736 1.00 97.69 94 PHE A CA 1
ATOM 726 C C . PHE A 1 94 ? -14.032 8.091 7.239 1.00 97.69 94 PHE A C 1
ATOM 728 O O . PHE A 1 94 ? -14.434 8.559 8.314 1.00 97.69 94 PHE A O 1
ATOM 735 N N . PRO A 1 95 ? -14.811 7.297 6.481 1.00 96.06 95 PRO A N 1
ATOM 736 C CA . PRO A 1 95 ? -16.040 6.708 6.994 1.00 96.06 95 PRO A CA 1
ATOM 737 C C . PRO A 1 95 ? -15.761 5.948 8.293 1.00 96.06 95 PRO A C 1
ATOM 739 O O . PRO A 1 95 ? -14.700 5.351 8.449 1.00 96.06 95 PRO A O 1
ATOM 742 N N . GLN A 1 96 ? -16.703 5.982 9.234 1.00 96.56 96 GLN A N 1
ATOM 743 C CA . GLN A 1 96 ? -16.612 5.130 10.415 1.00 96.56 96 GLN A CA 1
ATOM 744 C C . GLN A 1 96 ? -16.785 3.670 9.962 1.00 96.56 96 GLN A C 1
ATOM 746 O O . GLN A 1 96 ? -17.853 3.363 9.425 1.00 96.56 96 GLN A O 1
ATOM 751 N N . PRO A 1 97 ? -15.789 2.785 10.157 1.00 96.06 97 PRO A N 1
ATOM 752 C CA . PRO A 1 97 ? -15.933 1.380 9.794 1.00 96.06 97 PRO A CA 1
ATOM 753 C C . PRO A 1 97 ? -16.976 0.699 10.685 1.00 96.06 97 PRO A C 1
ATOM 755 O O . PRO A 1 97 ? -17.164 1.092 11.845 1.00 96.06 97 PRO A O 1
ATOM 758 N N . SER A 1 98 ? -17.633 -0.336 10.158 1.00 96.56 98 SER A N 1
ATOM 759 C CA . SER A 1 98 ? -18.438 -1.234 10.992 1.00 96.56 98 SER A CA 1
ATOM 760 C C . SER A 1 98 ? -17.561 -2.052 11.954 1.00 96.56 98 SER A C 1
ATOM 762 O O . SER A 1 98 ? -16.336 -2.071 11.838 1.00 96.56 98 SER A O 1
ATOM 764 N N . ASP A 1 99 ? -18.181 -2.777 12.890 1.00 93.69 99 ASP A N 1
ATOM 765 C CA . ASP A 1 99 ? -17.457 -3.666 13.814 1.00 93.69 99 ASP A CA 1
ATOM 766 C C . ASP A 1 99 ? -16.679 -4.782 13.089 1.00 93.69 99 ASP A C 1
ATOM 768 O O . ASP A 1 99 ? -15.731 -5.345 13.639 1.00 93.69 99 ASP A O 1
ATOM 772 N N . ARG A 1 100 ? -17.095 -5.136 11.864 1.00 94.75 100 ARG A N 1
ATOM 773 C CA . ARG A 1 100 ? -16.459 -6.156 11.017 1.00 94.75 100 ARG A CA 1
ATOM 774 C C . ARG A 1 100 ? -16.388 -5.632 9.580 1.00 94.75 100 ARG A C 1
ATOM 776 O O . ARG A 1 100 ? -17.225 -6.029 8.762 1.00 94.75 100 ARG A O 1
ATOM 783 N N . PRO A 1 101 ? -15.427 -4.741 9.275 1.00 97.50 101 PRO A N 1
ATOM 784 C CA . PRO A 1 101 ? -15.346 -4.122 7.965 1.00 97.50 101 PRO A CA 1
ATOM 785 C C . PRO A 1 101 ? -15.155 -5.171 6.866 1.00 97.50 101 PRO A C 1
ATOM 787 O O . PRO A 1 101 ? -14.694 -6.294 7.091 1.00 97.50 101 PRO A O 1
ATOM 790 N N . THR A 1 102 ? -15.498 -4.817 5.631 1.00 98.19 102 THR A N 1
ATOM 791 C CA . THR A 1 102 ? -15.221 -5.709 4.499 1.00 98.19 102 THR A CA 1
ATOM 792 C C . THR A 1 102 ? -13.722 -5.793 4.245 1.00 98.19 102 THR A C 1
ATOM 794 O O . THR A 1 102 ? -13.214 -6.885 3.991 1.00 98.19 102 THR A O 1
ATOM 797 N N . VAL A 1 103 ? -13.015 -4.665 4.365 1.00 98.50 103 VAL A N 1
ATOM 798 C CA . VAL A 1 103 ? -11.577 -4.572 4.094 1.00 98.50 103 VAL A CA 1
ATOM 799 C C . VAL A 1 103 ? -10.850 -3.807 5.192 1.00 98.50 103 VAL A C 1
ATOM 801 O O . VAL A 1 103 ? -11.322 -2.764 5.639 1.00 98.50 103 VAL A O 1
ATOM 804 N N . SER A 1 104 ? -9.657 -4.264 5.555 1.00 98.75 104 SER A N 1
ATOM 805 C CA . SER A 1 104 ? -8.673 -3.445 6.260 1.00 98.75 104 SER A CA 1
ATOM 806 C C . SER A 1 104 ? -7.561 -3.042 5.301 1.00 98.75 104 SER A C 1
ATOM 808 O O . SER A 1 104 ? -6.831 -3.894 4.790 1.00 98.75 104 SER A O 1
ATOM 810 N N . ILE A 1 105 ? -7.431 -1.740 5.055 1.00 98.75 105 ILE A N 1
ATOM 811 C CA . ILE A 1 105 ? -6.367 -1.174 4.225 1.00 98.75 105 ILE A CA 1
ATOM 812 C C . ILE A 1 105 ? -5.208 -0.803 5.147 1.00 98.75 105 ILE A C 1
ATOM 814 O O . ILE A 1 105 ? -5.316 0.111 5.964 1.00 98.75 105 ILE A O 1
ATOM 818 N N . VAL A 1 106 ? -4.101 -1.523 5.024 1.00 98.75 106 VAL A N 1
ATOM 819 C CA . VAL A 1 106 ? -2.881 -1.330 5.803 1.00 98.75 106 VAL A CA 1
ATOM 820 C C . VAL A 1 106 ? -1.872 -0.557 4.956 1.00 98.75 106 VAL A C 1
ATOM 822 O O . VAL A 1 106 ? -1.407 -1.046 3.927 1.00 98.75 106 VAL A O 1
ATOM 825 N N . VAL A 1 107 ? -1.528 0.649 5.407 1.00 98.75 107 VAL A N 1
ATOM 826 C CA . VAL A 1 107 ? -0.596 1.564 4.737 1.00 98.75 107 VAL A CA 1
ATOM 827 C C . VAL A 1 107 ? 0.695 1.657 5.554 1.00 98.75 107 VAL A C 1
ATOM 829 O O . VAL A 1 107 ? 0.712 2.356 6.573 1.00 98.75 107 VAL A O 1
ATOM 832 N N . PRO A 1 108 ? 1.775 0.946 5.179 1.00 98.12 108 PRO A N 1
ATOM 833 C CA . PRO A 1 108 ? 3.059 1.066 5.852 1.00 98.12 108 PRO A CA 1
ATOM 834 C C . PRO A 1 108 ? 3.699 2.424 5.572 1.00 98.12 108 PRO A C 1
ATOM 836 O O . PRO A 1 108 ? 3.726 2.884 4.433 1.00 98.12 108 PRO A O 1
ATOM 839 N N . ALA A 1 109 ? 4.244 3.047 6.613 1.00 97.19 109 ALA A N 1
ATOM 840 C CA . ALA A 1 109 ? 4.889 4.350 6.535 1.00 97.19 109 ALA A CA 1
ATOM 841 C C . ALA A 1 109 ? 6.211 4.352 7.313 1.00 97.19 109 ALA A C 1
ATOM 843 O O . ALA A 1 109 ? 6.306 3.806 8.409 1.00 97.19 109 ALA A O 1
ATOM 844 N N . HIS A 1 110 ? 7.233 4.990 6.748 1.00 96.44 110 HIS A N 1
ATOM 845 C CA . HIS A 1 110 ? 8.474 5.326 7.441 1.00 96.44 110 HIS A CA 1
ATOM 846 C C . HIS A 1 110 ? 8.976 6.663 6.899 1.00 96.44 110 HIS A C 1
ATOM 848 O O . HIS A 1 110 ? 9.609 6.723 5.843 1.00 96.44 110 HIS A O 1
ATOM 854 N N . ASN A 1 111 ? 8.683 7.734 7.629 1.00 91.06 111 ASN A N 1
ATOM 855 C CA . ASN A 1 111 ? 8.770 9.115 7.169 1.00 91.06 111 ASN A CA 1
ATOM 856 C C . ASN A 1 111 ? 7.866 9.386 5.951 1.00 91.06 111 ASN A C 1
ATOM 858 O O . ASN A 1 111 ? 6.935 8.634 5.664 1.00 91.06 111 ASN A O 1
ATOM 862 N N . HIS A 1 112 ? 8.161 10.464 5.221 1.00 87.94 112 HIS A N 1
ATOM 863 C CA . HIS A 1 112 ? 7.436 10.893 4.029 1.00 87.94 112 HIS A CA 1
ATOM 864 C C . HIS A 1 112 ? 5.971 11.231 4.337 1.00 87.94 112 HIS A C 1
ATOM 866 O O . HIS A 1 112 ? 5.041 10.733 3.698 1.00 87.94 112 HIS A O 1
ATOM 872 N N . TYR A 1 113 ? 5.774 12.118 5.316 1.00 84.56 113 TYR A N 1
ATOM 873 C CA . TYR A 1 113 ? 4.453 12.569 5.771 1.00 84.56 113 TYR A CA 1
ATOM 874 C C . TYR A 1 113 ? 3.506 12.978 4.630 1.00 84.56 113 TYR A C 1
ATOM 876 O O . TYR A 1 113 ? 2.385 12.482 4.552 1.00 84.56 113 TYR A O 1
ATOM 884 N N . HIS A 1 114 ? 3.960 13.843 3.717 1.00 84.69 114 HIS A N 1
ATOM 885 C CA . HIS A 1 114 ? 3.133 14.324 2.603 1.00 84.69 114 HIS A CA 1
ATOM 886 C C . HIS A 1 114 ? 2.773 13.214 1.614 1.00 84.69 114 HIS A C 1
ATOM 888 O O . HIS A 1 114 ? 1.616 13.101 1.232 1.00 84.69 114 HIS A O 1
ATOM 894 N N . THR A 1 115 ? 3.728 12.348 1.272 1.00 89.06 115 THR A N 1
ATOM 895 C CA . THR A 1 115 ? 3.491 11.172 0.424 1.00 89.06 115 THR A CA 1
ATOM 896 C C . THR A 1 115 ? 2.414 10.272 1.032 1.00 89.06 115 THR A C 1
ATOM 898 O O . THR A 1 115 ? 1.452 9.903 0.365 1.00 89.06 115 THR A O 1
ATOM 901 N N . THR A 1 116 ? 2.508 10.017 2.339 1.00 94.56 116 THR A N 1
ATOM 902 C CA . THR A 1 116 ? 1.512 9.220 3.063 1.00 94.56 116 THR A CA 1
ATOM 903 C C . THR A 1 116 ? 0.135 9.890 3.063 1.00 94.56 116 THR A C 1
ATOM 905 O O . THR A 1 116 ? -0.867 9.214 2.838 1.00 94.56 116 THR A O 1
ATOM 908 N N . LEU A 1 117 ? 0.058 11.210 3.267 1.00 92.06 117 LEU A N 1
ATOM 909 C CA . LEU A 1 117 ? -1.208 11.947 3.183 1.00 92.06 117 LEU A CA 1
ATOM 910 C C . LEU A 1 117 ? -1.829 11.913 1.784 1.00 92.06 117 LEU A C 1
ATOM 912 O O . LEU A 1 117 ? -3.044 11.756 1.684 1.00 92.06 117 LEU A O 1
ATOM 916 N N . ASP A 1 118 ? -1.027 12.017 0.726 1.00 91.44 118 ASP A N 1
ATOM 917 C CA . ASP A 1 118 ? -1.505 11.922 -0.656 1.00 91.44 118 ASP A CA 1
ATOM 918 C C . ASP A 1 118 ? -2.120 10.544 -0.938 1.00 91.44 118 ASP A C 1
ATOM 920 O O . ASP A 1 118 ? -3.217 10.456 -1.498 1.00 91.44 118 ASP A O 1
ATOM 924 N N . CYS A 1 119 ? -1.457 9.468 -0.497 1.00 96.69 119 CYS A N 1
ATOM 925 C CA . CYS A 1 119 ? -1.991 8.108 -0.595 1.00 96.69 119 CYS A CA 1
ATOM 926 C C . CYS A 1 119 ? -3.312 7.970 0.175 1.00 96.69 119 CYS A C 1
ATOM 928 O O . CYS A 1 119 ? -4.324 7.539 -0.385 1.00 96.69 119 CYS A O 1
ATOM 930 N N . LEU A 1 120 ? -3.354 8.423 1.431 1.00 97.62 120 LEU A N 1
ATOM 931 C CA . LEU A 1 120 ? -4.562 8.396 2.262 1.00 97.62 120 LEU A CA 1
ATOM 932 C C . LEU A 1 120 ? -5.710 9.214 1.652 1.00 97.62 120 LEU A C 1
ATOM 934 O O . LEU A 1 120 ? -6.864 8.780 1.680 1.00 97.62 120 LEU A O 1
ATOM 938 N N . HIS A 1 121 ? -5.408 10.372 1.065 1.00 96.19 121 HIS A N 1
ATOM 939 C CA . HIS A 1 121 ? -6.391 11.193 0.366 1.00 96.19 121 HIS A CA 1
ATOM 940 C C . HIS A 1 121 ? -6.937 10.475 -0.877 1.00 96.19 121 HIS A C 1
ATOM 942 O O . HIS A 1 121 ? -8.152 10.458 -1.096 1.00 96.19 121 HIS A O 1
ATOM 948 N N . ALA A 1 122 ? -6.072 9.818 -1.657 1.00 96.50 122 ALA A N 1
ATOM 949 C CA . ALA A 1 122 ? -6.491 9.003 -2.795 1.00 96.50 122 ALA A CA 1
ATOM 950 C C . ALA A 1 122 ? -7.388 7.832 -2.359 1.00 96.50 122 ALA A C 1
ATOM 952 O O . ALA A 1 122 ? -8.413 7.587 -3.001 1.00 96.50 122 ALA A O 1
ATOM 953 N N . VAL A 1 123 ? -7.061 7.157 -1.250 1.00 98.38 123 VAL A N 1
ATOM 954 C CA . VAL A 1 123 ? -7.902 6.098 -0.664 1.00 98.38 123 VAL A CA 1
ATOM 955 C C . VAL A 1 123 ? -9.271 6.650 -0.281 1.00 98.38 123 VAL A C 1
ATOM 957 O O . VAL A 1 123 ? -10.284 6.081 -0.691 1.00 98.38 123 VAL A O 1
ATOM 960 N N . LEU A 1 124 ? -9.318 7.772 0.445 1.00 97.38 124 LEU A N 1
ATOM 961 C CA . LEU A 1 124 ? -10.569 8.408 0.862 1.00 97.38 124 LEU A CA 1
ATOM 962 C C . LEU A 1 124 ? -11.457 8.770 -0.336 1.00 97.38 124 LEU A C 1
ATOM 964 O O . LEU A 1 124 ? -12.660 8.517 -0.324 1.00 97.38 124 LEU A O 1
ATOM 968 N N . LYS A 1 125 ? -10.859 9.335 -1.387 1.00 96.50 125 LYS A N 1
ATOM 969 C CA . LYS A 1 125 ? -11.574 9.792 -2.583 1.00 96.50 125 LYS A CA 1
ATOM 970 C C . LYS A 1 125 ? -12.126 8.644 -3.434 1.00 96.50 125 LYS A C 1
ATOM 972 O O . LYS A 1 125 ? -13.179 8.802 -4.046 1.00 96.50 125 LYS A O 1
ATOM 977 N N . ASN A 1 126 ? -11.422 7.512 -3.503 1.00 97.69 126 ASN A N 1
ATOM 978 C CA . ASN A 1 126 ? -11.673 6.480 -4.518 1.00 97.69 126 ASN A CA 1
ATOM 979 C C . ASN A 1 126 ? -12.223 5.149 -3.977 1.00 97.69 126 ASN A C 1
ATOM 981 O O . ASN A 1 126 ? -12.401 4.215 -4.761 1.00 97.69 126 ASN A O 1
ATOM 985 N N . SER A 1 127 ? -12.510 5.052 -2.675 1.00 97.38 127 SER A N 1
ATOM 986 C CA . SER A 1 127 ? -12.970 3.804 -2.028 1.00 97.38 127 SER A CA 1
ATOM 987 C C . SER A 1 127 ? -14.436 3.845 -1.574 1.00 97.38 127 SER A C 1
ATOM 989 O O . SER A 1 127 ? -14.860 3.049 -0.741 1.00 97.38 127 SER A O 1
ATOM 991 N N . ALA A 1 128 ? -15.226 4.781 -2.106 1.00 91.56 128 ALA A N 1
ATOM 992 C CA . ALA A 1 128 ? -16.636 4.931 -1.753 1.00 91.56 128 ALA A CA 1
ATOM 993 C C . ALA A 1 128 ? -17.463 3.665 -2.060 1.00 91.56 128 ALA A C 1
ATOM 995 O O . ALA A 1 128 ? -17.231 2.978 -3.053 1.00 91.56 128 ALA A O 1
ATOM 996 N N . GLY A 1 129 ? -18.471 3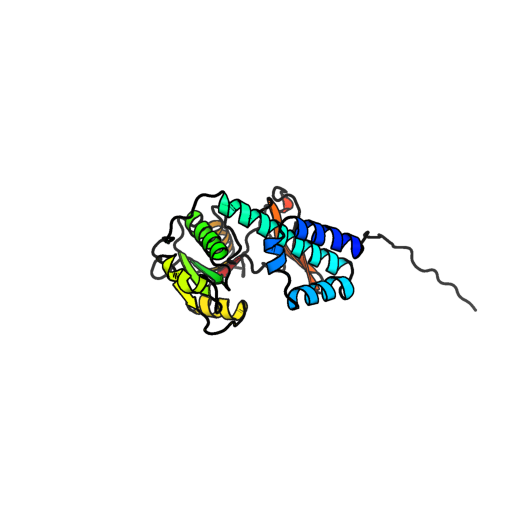.395 -1.224 1.00 94.19 129 GLY A N 1
ATOM 997 C CA . GLY A 1 129 ? -19.401 2.271 -1.401 1.00 94.19 129 GLY A CA 1
ATOM 998 C C . GLY A 1 129 ? -18.909 0.928 -0.854 1.00 94.19 129 GLY A C 1
ATOM 999 O O . GLY A 1 129 ? -19.641 -0.054 -0.929 1.00 94.19 129 GLY A O 1
ATOM 1000 N N . ILE A 1 130 ? -17.707 0.881 -0.281 1.00 97.25 130 ILE A N 1
ATOM 1001 C CA . ILE A 1 130 ? -17.157 -0.290 0.405 1.00 97.25 130 ILE A CA 1
ATOM 1002 C C . ILE A 1 130 ? -16.999 0.065 1.883 1.00 97.25 130 ILE A C 1
ATOM 1004 O O . ILE A 1 130 ? -16.619 1.184 2.215 1.00 97.25 130 ILE A O 1
ATOM 1008 N N . ASP A 1 131 ? -17.317 -0.872 2.772 1.00 98.25 131 ASP A N 1
ATOM 1009 C CA . ASP A 1 131 ? -17.052 -0.730 4.204 1.00 98.25 131 ASP A CA 1
ATOM 1010 C C . ASP A 1 131 ? -15.600 -1.128 4.490 1.00 98.25 131 ASP A C 1
ATOM 1012 O O . ASP A 1 131 ? -15.228 -2.296 4.325 1.00 98.25 131 ASP A O 1
ATOM 1016 N N . TYR A 1 132 ? -14.771 -0.159 4.866 1.00 98.62 132 TYR A N 1
ATOM 1017 C CA . TYR A 1 132 ? -13.344 -0.361 5.082 1.00 98.62 132 TYR A CA 1
ATOM 1018 C C . TYR A 1 132 ? -12.836 0.403 6.302 1.00 98.62 132 TYR A C 1
ATOM 1020 O O . TYR A 1 132 ? -13.329 1.479 6.636 1.00 98.62 132 TYR A O 1
ATOM 1028 N N . GLU A 1 133 ? -11.791 -0.134 6.923 1.00 98.62 133 GLU A N 1
ATOM 1029 C CA . GLU A 1 133 ? -10.955 0.598 7.873 1.00 98.62 133 GLU A CA 1
ATOM 1030 C C . GLU A 1 133 ? -9.586 0.914 7.258 1.00 98.62 133 GLU A C 1
ATOM 1032 O O . GLU A 1 133 ? -9.114 0.220 6.353 1.00 98.62 133 GLU A O 1
ATOM 1037 N N . VAL A 1 134 ? -8.927 1.947 7.784 1.00 98.75 134 VAL A N 1
ATOM 1038 C CA . VAL A 1 134 ? -7.559 2.316 7.404 1.00 98.75 134 VAL A CA 1
ATOM 1039 C C . VAL A 1 134 ? -6.640 2.185 8.610 1.00 98.75 134 VAL A C 1
ATOM 1041 O O . VAL A 1 134 ? -6.919 2.727 9.682 1.00 98.75 134 VAL A O 1
ATOM 1044 N N . ILE A 1 135 ? -5.527 1.480 8.419 1.00 98.75 135 ILE A N 1
ATOM 1045 C CA . ILE A 1 135 ? -4.501 1.228 9.427 1.00 98.75 135 ILE A CA 1
ATOM 1046 C C . ILE A 1 135 ? -3.171 1.753 8.891 1.00 98.75 135 ILE A C 1
ATOM 1048 O O . ILE A 1 135 ? -2.593 1.188 7.968 1.00 98.75 135 ILE A O 1
ATOM 1052 N N . ILE A 1 136 ? -2.660 2.822 9.484 1.00 98.75 136 ILE A N 1
ATOM 1053 C CA . ILE A 1 136 ? -1.349 3.382 9.160 1.00 98.75 136 ILE A CA 1
ATOM 1054 C C . ILE A 1 136 ? -0.313 2.651 10.017 1.00 98.75 136 ILE A C 1
ATOM 1056 O O . ILE A 1 136 ? -0.329 2.751 11.246 1.00 98.75 136 ILE A O 1
ATOM 1060 N N . ALA A 1 137 ? 0.574 1.894 9.381 1.00 98.50 137 ALA A N 1
ATOM 1061 C CA . ALA A 1 137 ? 1.602 1.107 10.051 1.00 98.50 137 ALA A CA 1
ATOM 1062 C C . ALA A 1 137 ? 2.930 1.882 10.056 1.00 98.50 137 ALA A C 1
ATOM 1064 O O . ALA A 1 137 ? 3.728 1.771 9.129 1.00 98.50 137 ALA A O 1
ATOM 1065 N N . ASP A 1 138 ? 3.138 2.708 11.082 1.00 98.44 138 ASP A N 1
ATOM 1066 C CA . ASP A 1 138 ? 4.302 3.593 11.199 1.00 98.44 138 ASP A CA 1
ATOM 1067 C C . ASP A 1 138 ? 5.520 2.846 11.770 1.00 98.44 138 ASP A C 1
ATOM 1069 O O . ASP A 1 138 ? 5.521 2.412 12.925 1.00 98.44 138 ASP A O 1
ATOM 1073 N N . ASP A 1 139 ? 6.586 2.725 10.983 1.00 98.12 139 ASP A N 1
ATOM 1074 C CA . ASP A 1 139 ? 7.818 2.027 11.342 1.00 98.12 139 ASP A CA 1
ATOM 1075 C C . ASP A 1 139 ? 8.854 2.939 12.017 1.00 98.12 139 ASP A C 1
ATOM 1077 O O . ASP A 1 139 ? 9.983 3.088 11.546 1.00 98.12 139 ASP A O 1
ATOM 1081 N N . ALA A 1 140 ? 8.471 3.575 13.124 1.00 97.19 140 ALA A N 1
ATOM 1082 C CA . ALA A 1 140 ? 9.326 4.498 13.877 1.00 97.19 140 ALA A CA 1
ATOM 1083 C C . ALA A 1 140 ? 9.820 5.698 13.040 1.00 97.19 140 ALA A C 1
ATOM 1085 O O . ALA A 1 140 ? 11.023 5.978 12.970 1.00 97.19 140 ALA A O 1
ATOM 1086 N N . SER A 1 141 ? 8.887 6.403 12.392 1.00 94.44 141 SER A N 1
ATOM 1087 C CA . SER A 1 141 ? 9.171 7.670 11.707 1.00 94.44 141 SER A CA 1
ATOM 1088 C C . SER A 1 141 ? 9.749 8.732 12.649 1.00 94.44 141 SER A C 1
ATOM 1090 O O . SER A 1 141 ? 9.481 8.746 13.851 1.00 94.44 141 SER A O 1
ATOM 1092 N N . THR A 1 142 ? 10.530 9.651 12.085 1.00 90.44 142 THR A N 1
ATOM 1093 C CA . THR A 1 142 ? 11.169 10.775 12.791 1.00 90.44 142 THR A CA 1
ATOM 1094 C C . THR A 1 142 ? 10.823 12.141 12.194 1.00 90.44 142 THR A C 1
ATOM 1096 O O . THR A 1 142 ? 11.209 13.165 12.758 1.00 90.44 142 THR A O 1
ATOM 1099 N N . ASP A 1 143 ? 10.101 12.174 11.072 1.00 87.19 143 ASP A N 1
ATOM 1100 C CA . ASP A 1 143 ? 9.540 13.392 10.483 1.00 87.19 143 ASP A CA 1
ATOM 1101 C C . ASP A 1 143 ? 8.118 13.684 11.013 1.00 87.19 143 ASP A C 1
ATOM 1103 O O . ASP A 1 143 ? 7.681 13.123 12.016 1.00 87.19 143 ASP A O 1
ATOM 1107 N N . ALA A 1 144 ? 7.366 14.552 10.328 1.00 83.69 144 ALA A N 1
ATOM 1108 C CA . ALA A 1 144 ? 5.993 14.910 10.699 1.00 83.69 144 ALA A CA 1
ATOM 1109 C C . ALA A 1 144 ? 5.003 13.723 10.749 1.00 83.69 144 ALA A C 1
ATOM 1111 O O . ALA A 1 144 ? 3.916 13.864 11.310 1.00 83.69 144 ALA A O 1
ATOM 1112 N N . THR A 1 145 ? 5.368 12.540 10.240 1.00 88.75 145 THR A N 1
ATOM 1113 C CA . THR A 1 145 ? 4.558 11.309 10.333 1.00 88.75 145 THR A CA 1
ATOM 1114 C C . THR A 1 145 ? 4.291 10.894 11.782 1.00 88.75 145 THR A C 1
ATOM 1116 O O . THR A 1 145 ? 3.277 10.251 12.056 1.00 88.75 145 THR A O 1
ATOM 1119 N N . ILE A 1 146 ? 5.115 11.335 12.742 1.00 89.69 14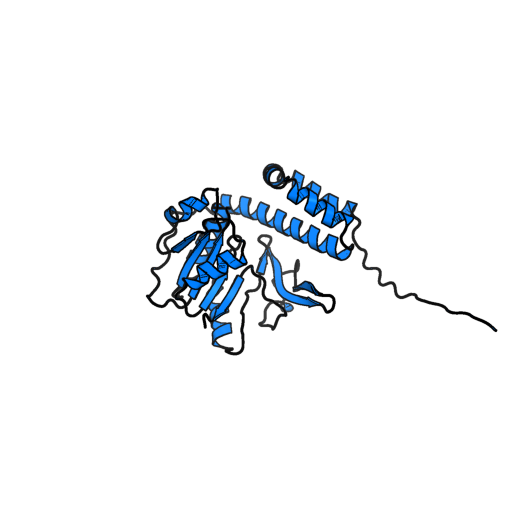6 ILE A N 1
ATOM 1120 C CA . ILE A 1 146 ? 4.842 11.130 14.175 1.00 89.69 146 ILE A CA 1
ATOM 1121 C C . ILE A 1 146 ? 3.481 11.704 14.606 1.00 89.69 146 ILE A C 1
ATOM 1123 O O . ILE A 1 146 ? 2.814 11.122 15.460 1.00 89.69 146 ILE A O 1
ATOM 1127 N N . ASP A 1 147 ? 3.038 12.789 13.966 1.00 87.25 147 ASP A N 1
ATOM 1128 C CA . ASP A 1 147 ? 1.800 13.510 14.267 1.00 87.25 147 ASP A CA 1
ATOM 1129 C C . ASP A 1 147 ? 0.658 13.172 13.289 1.00 87.25 147 ASP A C 1
ATOM 1131 O O . ASP A 1 147 ? -0.365 13.861 13.273 1.00 87.25 147 ASP A O 1
ATOM 1135 N N . ILE A 1 148 ? 0.784 12.106 12.482 1.00 90.44 148 ILE A N 1
ATOM 1136 C CA . ILE A 1 148 ? -0.197 11.781 11.430 1.00 90.44 148 ILE A CA 1
ATOM 1137 C C . ILE A 1 148 ? -1.618 11.540 11.956 1.00 90.44 148 ILE A C 1
ATOM 1139 O O . ILE A 1 148 ? -2.583 11.839 11.259 1.00 90.44 148 ILE A O 1
ATOM 1143 N N . GLU A 1 149 ? -1.764 11.111 13.212 1.00 93.25 149 GLU A N 1
ATOM 1144 C CA . GLU A 1 149 ? -3.057 10.977 13.904 1.00 93.25 149 GLU A CA 1
ATOM 1145 C C . GLU A 1 149 ? -3.851 12.290 13.955 1.00 93.25 149 GLU A C 1
ATOM 1147 O O . GLU A 1 149 ? -5.077 12.270 13.979 1.00 93.25 149 GLU A O 1
ATOM 1152 N N . ARG A 1 150 ? -3.178 13.449 13.937 1.00 88.75 150 ARG A N 1
ATOM 1153 C CA . ARG A 1 150 ? -3.843 14.764 13.916 1.00 88.75 150 ARG A CA 1
ATOM 1154 C C . ARG A 1 150 ? -4.431 15.102 12.548 1.00 88.75 150 ARG A C 1
ATOM 1156 O O . ARG A 1 150 ? -5.294 15.972 12.451 1.00 88.75 150 ARG A O 1
ATOM 1163 N N . ALA A 1 151 ? -3.934 14.453 11.500 1.00 89.06 151 ALA A N 1
ATOM 1164 C CA . ALA A 1 151 ? -4.306 14.705 10.117 1.00 89.06 151 ALA A CA 1
ATOM 1165 C C . ALA A 1 151 ? -5.385 13.745 9.602 1.00 89.06 151 ALA A C 1
ATOM 1167 O O . ALA A 1 151 ? -5.868 13.929 8.486 1.00 89.06 151 ALA A O 1
ATOM 1168 N N . VAL A 1 152 ? -5.788 12.750 10.396 1.00 93.62 152 VAL A N 1
ATOM 1169 C CA . VAL A 1 152 ? -6.777 11.737 10.012 1.00 93.62 152 VAL A CA 1
ATOM 1170 C C . VAL A 1 152 ? -7.841 11.557 11.093 1.00 93.62 152 VAL A C 1
ATOM 1172 O O . VAL A 1 152 ? -7.581 11.697 12.282 1.00 93.62 152 VAL A O 1
ATOM 1175 N N . VAL A 1 153 ? -9.061 11.230 10.680 1.00 96.25 153 VAL A N 1
ATOM 1176 C CA . VAL A 1 153 ? -10.182 10.869 11.557 1.00 96.25 153 VAL A CA 1
ATOM 1177 C C . VAL A 1 153 ? -10.737 9.530 11.083 1.00 96.25 153 VAL A C 1
ATOM 1179 O O . VAL A 1 153 ? -10.860 9.317 9.878 1.00 96.25 153 VAL A O 1
ATOM 1182 N N . ASN A 1 154 ? -11.077 8.649 12.029 1.00 97.31 154 ASN A N 1
ATOM 1183 C CA . ASN A 1 154 ? -11.541 7.273 11.791 1.00 97.31 154 ASN A CA 1
ATOM 1184 C C . ASN A 1 154 ? -10.520 6.374 11.063 1.00 97.31 154 ASN A C 1
ATOM 1186 O O . ASN A 1 154 ? -10.887 5.376 10.451 1.00 97.31 154 ASN A O 1
ATOM 1190 N N . ALA A 1 155 ? -9.233 6.709 11.161 1.00 97.44 155 ALA A N 1
ATOM 1191 C CA . ALA A 1 155 ? -8.128 5.824 10.816 1.00 97.44 155 ALA A CA 1
ATOM 1192 C C . ALA A 1 155 ? -7.349 5.470 12.087 1.00 97.44 155 ALA A C 1
ATOM 1194 O O . ALA A 1 155 ? -7.290 6.257 13.035 1.00 97.44 155 ALA A O 1
ATOM 1195 N N . ARG A 1 156 ? -6.747 4.283 12.105 1.00 97.50 156 ARG A N 1
ATOM 1196 C CA . ARG A 1 156 ? -5.934 3.791 13.219 1.00 97.50 156 ARG A CA 1
ATOM 1197 C C . ARG A 1 156 ? -4.457 3.894 12.873 1.00 97.50 156 ARG A C 1
ATOM 1199 O O . ARG A 1 156 ? -4.074 3.623 11.742 1.00 97.50 156 ARG A O 1
ATOM 1206 N N . VAL A 1 157 ? -3.620 4.209 13.857 1.00 98.25 157 VAL A N 1
ATOM 1207 C CA . VAL A 1 157 ? -2.161 4.196 13.705 1.00 98.25 157 VAL A CA 1
ATOM 1208 C C . VAL A 1 157 ? -1.564 3.103 14.588 1.00 98.25 157 VAL A C 1
ATOM 1210 O O . VAL A 1 157 ? -1.873 2.997 15.773 1.00 98.25 157 VAL A O 1
ATOM 1213 N N . VAL A 1 158 ? -0.713 2.265 14.000 1.00 98.31 158 VAL A N 1
ATOM 1214 C CA . VAL A 1 158 ? 0.029 1.200 14.683 1.00 98.31 158 VAL A CA 1
ATOM 1215 C C . VAL A 1 158 ? 1.513 1.511 14.547 1.00 98.31 158 VAL A C 1
ATOM 1217 O O . VAL A 1 158 ? 2.098 1.309 13.487 1.00 98.31 158 VAL A O 1
ATOM 1220 N N . ARG A 1 159 ? 2.133 1.996 15.628 1.00 97.81 159 ARG A N 1
ATOM 1221 C CA . ARG A 1 159 ? 3.510 2.512 15.603 1.00 97.81 159 ARG A CA 1
ATOM 1222 C C . ARG A 1 159 ? 4.531 1.547 16.197 1.00 97.81 159 ARG A C 1
ATOM 1224 O O . ARG A 1 159 ? 4.348 1.045 17.307 1.00 97.81 159 ARG A O 1
ATOM 1231 N N . ASN A 1 160 ? 5.614 1.295 15.463 1.00 97.56 160 ASN A N 1
ATOM 1232 C CA . ASN A 1 160 ? 6.763 0.544 15.955 1.00 97.56 160 ASN A CA 1
ATOM 1233 C C . ASN A 1 160 ? 7.590 1.419 16.910 1.00 97.56 160 ASN A C 1
ATOM 1235 O O . ASN A 1 160 ? 7.807 2.593 16.617 1.00 97.56 160 ASN A O 1
ATOM 1239 N N . PRO A 1 161 ? 8.131 0.859 18.007 1.00 95.25 161 PRO A N 1
ATOM 1240 C CA . PRO A 1 161 ? 9.078 1.587 18.853 1.00 95.25 161 PRO A CA 1
ATOM 1241 C C . PRO A 1 161 ? 10.447 1.775 18.178 1.00 95.25 161 PRO A C 1
ATOM 1243 O O . PRO A 1 161 ? 11.196 2.677 18.539 1.00 95.25 161 PRO A O 1
ATOM 1246 N N . THR A 1 162 ? 10.788 0.918 17.214 1.00 96.31 162 THR A N 1
ATOM 1247 C CA . THR A 1 162 ? 12.052 0.921 16.469 1.00 96.31 162 THR A CA 1
ATOM 1248 C C . THR A 1 162 ? 11.799 0.518 15.023 1.00 96.31 162 THR A C 1
ATOM 1250 O O . THR A 1 162 ? 10.884 -0.267 14.783 1.00 96.31 162 THR A O 1
ATOM 1253 N N . ASN A 1 163 ? 12.644 0.969 14.091 1.00 96.12 163 ASN A N 1
ATOM 1254 C CA . ASN A 1 163 ? 12.572 0.539 12.694 1.00 96.12 163 ASN A CA 1
ATOM 1255 C C . ASN A 1 163 ? 12.771 -0.990 12.609 1.00 96.12 163 ASN A C 1
ATOM 1257 O O . ASN A 1 163 ? 13.864 -1.491 12.886 1.00 96.12 163 ASN A O 1
ATOM 1261 N N . ALA A 1 164 ? 11.698 -1.717 12.300 1.00 95.94 164 ALA A N 1
ATOM 1262 C CA . ALA A 1 164 ? 11.655 -3.176 12.212 1.00 95.94 164 ALA A CA 1
ATOM 1263 C C . ALA A 1 164 ? 11.627 -3.671 10.759 1.00 95.94 164 ALA A C 1
ATOM 1265 O O . ALA A 1 164 ? 11.717 -4.873 10.516 1.00 95.94 164 ALA A O 1
ATOM 1266 N N . GLY A 1 165 ? 11.516 -2.762 9.793 1.00 94.56 165 GLY A N 1
ATOM 1267 C CA . GLY A 1 165 ? 11.405 -3.071 8.380 1.00 94.56 165 GLY A CA 1
ATOM 1268 C C . GLY A 1 165 ? 9.978 -3.404 7.947 1.00 94.56 165 GLY A C 1
ATOM 1269 O O . GLY A 1 165 ? 9.100 -3.757 8.739 1.00 94.56 165 GLY A O 1
ATOM 1270 N N . PHE A 1 166 ? 9.774 -3.334 6.631 1.00 92.94 166 PHE A N 1
ATOM 1271 C CA . PHE A 1 166 ? 8.472 -3.444 5.970 1.00 92.94 166 PHE A CA 1
ATOM 1272 C C . PHE A 1 166 ? 7.640 -4.647 6.432 1.00 92.94 166 PHE A C 1
ATOM 1274 O O . PHE A 1 166 ? 6.512 -4.474 6.884 1.00 92.94 166 PHE A O 1
ATOM 1281 N N . LEU A 1 167 ? 8.199 -5.861 6.368 1.00 94.50 167 LEU A N 1
ATOM 1282 C CA . LEU A 1 167 ? 7.452 -7.092 6.653 1.00 94.50 167 LEU A CA 1
ATOM 1283 C C . LEU A 1 167 ? 6.974 -7.159 8.108 1.00 94.50 167 LEU A C 1
ATOM 1285 O O . LEU A 1 167 ? 5.813 -7.465 8.366 1.00 94.50 167 LEU A O 1
ATOM 1289 N N . HIS A 1 168 ? 7.847 -6.846 9.067 1.00 97.00 168 HIS A N 1
ATOM 1290 C CA . HIS A 1 168 ? 7.490 -6.886 10.485 1.00 97.00 168 HIS A CA 1
ATOM 1291 C C . HIS A 1 168 ? 6.451 -5.818 10.840 1.00 97.00 168 HIS A C 1
ATOM 1293 O O . HIS A 1 168 ? 5.512 -6.101 11.588 1.00 97.00 168 HIS A O 1
ATOM 1299 N N . THR A 1 169 ? 6.584 -4.624 10.263 1.00 97.56 169 THR A N 1
ATOM 1300 C CA . THR A 1 169 ? 5.621 -3.528 10.417 1.00 97.56 169 THR A CA 1
ATOM 1301 C C . THR A 1 169 ? 4.252 -3.898 9.856 1.00 97.56 169 THR A C 1
ATOM 1303 O O . THR A 1 169 ? 3.251 -3.798 10.570 1.00 97.56 169 THR A O 1
ATOM 1306 N N . CYS A 1 170 ? 4.208 -4.404 8.620 1.00 96.88 170 CYS A N 1
ATOM 1307 C CA . CYS A 1 170 ? 2.971 -4.834 7.972 1.00 96.88 170 CYS A CA 1
ATOM 1308 C C . CYS A 1 170 ? 2.290 -5.953 8.759 1.00 96.88 170 CYS A C 1
ATOM 1310 O O . CYS A 1 170 ? 1.112 -5.831 9.084 1.00 96.88 170 CYS A O 1
ATOM 1312 N N . ASN A 1 171 ? 3.028 -6.999 9.144 1.00 96.81 171 ASN A N 1
ATOM 1313 C CA . ASN A 1 171 ? 2.471 -8.132 9.889 1.00 96.81 171 ASN A CA 1
ATOM 1314 C C . ASN A 1 171 ? 1.874 -7.699 11.231 1.00 96.81 171 ASN A C 1
ATOM 1316 O O . ASN A 1 171 ? 0.791 -8.153 11.601 1.00 96.81 171 ASN A O 1
ATOM 1320 N N . ARG A 1 172 ? 2.543 -6.791 11.955 1.00 97.94 172 ARG A N 1
ATOM 1321 C CA . ARG A 1 172 ? 2.020 -6.308 13.237 1.00 97.94 172 ARG A CA 1
ATOM 1322 C C . ARG A 1 172 ? 0.758 -5.468 13.065 1.00 97.94 172 ARG A C 1
ATOM 1324 O O . ARG A 1 172 ? -0.142 -5.575 13.888 1.00 97.94 172 ARG A O 1
ATOM 1331 N N . ALA A 1 173 ? 0.680 -4.652 12.018 1.00 98.00 173 ALA A N 1
ATOM 1332 C CA . ALA A 1 173 ? -0.528 -3.894 11.713 1.00 98.00 173 ALA A CA 1
ATOM 1333 C C . ALA A 1 173 ? -1.675 -4.801 11.242 1.00 98.00 173 ALA A C 1
ATOM 1335 O O . ALA A 1 173 ? -2.795 -4.661 11.734 1.00 98.00 173 ALA A O 1
ATOM 1336 N N . CYS A 1 174 ? -1.388 -5.783 10.381 1.00 97.38 174 CYS A N 1
ATOM 1337 C CA . CYS A 1 174 ? -2.361 -6.783 9.930 1.00 97.38 174 CYS A CA 1
ATOM 1338 C C . CYS A 1 174 ? -2.945 -7.582 11.101 1.00 97.38 174 CYS A C 1
ATOM 1340 O O . CYS A 1 174 ? -4.139 -7.840 11.117 1.00 97.38 174 CYS A O 1
ATOM 1342 N N . ALA A 1 175 ? -2.157 -7.884 12.138 1.00 97.25 175 ALA A N 1
ATOM 1343 C CA . ALA A 1 175 ? -2.659 -8.557 13.340 1.00 97.25 175 ALA A CA 1
ATOM 1344 C C . ALA A 1 175 ? -3.716 -7.748 14.123 1.00 97.25 175 ALA A C 1
ATOM 1346 O O . ALA A 1 175 ? -4.376 -8.289 15.006 1.00 97.25 175 ALA A O 1
ATOM 1347 N N . THR A 1 176 ? -3.870 -6.452 13.832 1.00 97.12 176 THR A N 1
ATOM 1348 C CA . THR A 1 176 ? -4.898 -5.596 14.443 1.00 97.12 176 THR A CA 1
ATOM 1349 C C . THR A 1 176 ? -6.137 -5.424 13.561 1.00 97.12 176 THR A C 1
ATOM 1351 O O . THR A 1 176 ? -7.144 -4.889 14.031 1.00 97.12 176 THR A O 1
ATOM 1354 N N . ALA A 1 177 ? -6.071 -5.840 12.296 1.00 97.81 177 ALA A N 1
ATOM 1355 C CA . ALA A 1 177 ? -7.128 -5.689 11.305 1.00 97.81 177 ALA A CA 1
ATOM 1356 C C . ALA A 1 177 ? -8.371 -6.530 11.645 1.00 97.81 177 ALA A C 1
ATOM 1358 O O . ALA A 1 177 ? -8.257 -7.663 12.106 1.00 97.81 177 ALA A O 1
ATOM 1359 N N . GLY A 1 178 ? -9.558 -5.965 11.418 1.00 97.19 178 GLY A N 1
ATOM 1360 C CA . GLY A 1 178 ? -10.855 -6.627 11.596 1.00 97.19 178 GLY A CA 1
ATOM 1361 C C . GLY A 1 178 ? -11.565 -6.985 10.287 1.00 97.19 178 GLY A C 1
ATOM 1362 O O . GLY A 1 178 ? -12.665 -7.539 10.324 1.00 97.19 178 GLY A O 1
ATOM 1363 N N . GLY A 1 179 ? -10.971 -6.644 9.143 1.00 97.62 179 GLY A N 1
ATOM 1364 C CA . GLY A 1 179 ? -11.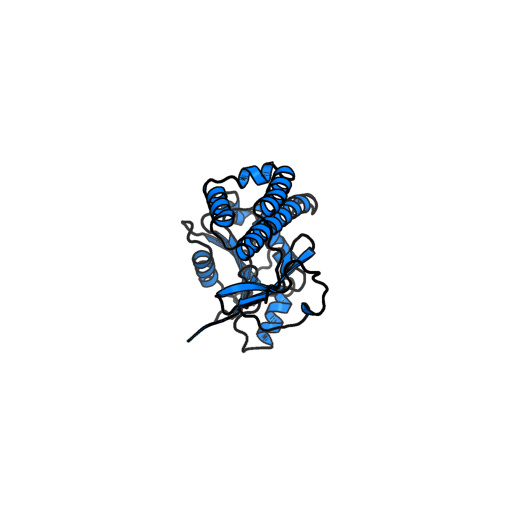546 -6.826 7.818 1.00 97.62 179 GLY A CA 1
ATOM 1365 C C . GLY A 1 179 ? -11.552 -8.277 7.352 1.00 97.62 179 GLY A C 1
ATOM 1366 O O . GLY A 1 179 ? -10.639 -9.038 7.660 1.00 97.62 179 GLY A O 1
ATOM 1367 N N . ARG A 1 180 ? -12.558 -8.663 6.555 1.00 97.06 180 ARG A N 1
ATOM 1368 C CA . ARG A 1 180 ? -12.570 -9.977 5.870 1.00 97.06 180 ARG A CA 1
ATOM 1369 C C . ARG A 1 180 ? -11.437 -10.106 4.847 1.00 97.06 180 ARG A C 1
ATOM 1371 O O . ARG A 1 180 ? -10.936 -11.201 4.604 1.00 97.06 180 ARG A O 1
ATOM 1378 N N . TRP A 1 181 ? -11.064 -8.976 4.257 1.00 98.31 181 TRP A N 1
ATOM 1379 C CA . TRP A 1 181 ? -9.964 -8.832 3.316 1.00 98.31 181 TRP A CA 1
ATOM 1380 C C . TRP A 1 181 ? -8.898 -7.906 3.896 1.00 98.31 181 TRP A C 1
ATOM 1382 O O . TRP A 1 181 ? -9.217 -6.880 4.500 1.00 98.31 181 TRP A O 1
ATOM 1392 N N . LEU A 1 182 ? -7.633 -8.239 3.668 1.00 98.31 182 LEU A N 1
ATOM 1393 C CA . LEU A 1 182 ? -6.495 -7.375 3.952 1.00 98.31 182 LEU A CA 1
ATOM 1394 C C . LEU A 1 182 ? -5.978 -6.803 2.641 1.00 98.31 182 LEU A C 1
ATOM 1396 O O . LEU A 1 182 ? -5.769 -7.542 1.680 1.00 98.31 182 LEU A O 1
ATOM 1400 N N . VAL A 1 183 ? -5.744 -5.496 2.617 1.00 98.62 183 VAL A N 1
ATOM 1401 C CA . VAL A 1 183 ? -5.046 -4.829 1.519 1.00 98.62 183 VAL A CA 1
ATOM 1402 C C . VAL A 1 183 ? -3.791 -4.179 2.072 1.00 98.62 183 VAL A C 1
ATOM 1404 O O . VAL A 1 183 ? -3.895 -3.258 2.877 1.00 98.62 183 VAL A O 1
ATOM 1407 N N . LEU A 1 184 ? -2.612 -4.627 1.640 1.00 98.38 184 LEU A N 1
ATOM 1408 C CA . LEU A 1 184 ? -1.379 -3.867 1.851 1.00 98.38 184 LEU A CA 1
ATOM 1409 C C . LEU A 1 184 ? -1.240 -2.881 0.696 1.00 98.38 184 LEU A C 1
ATOM 1411 O O . LEU A 1 184 ? -1.271 -3.290 -0.463 1.00 98.38 184 LEU A O 1
ATOM 1415 N N . LEU A 1 185 ? -1.116 -1.595 1.017 1.00 98.62 185 LEU A N 1
ATOM 1416 C CA . LEU A 1 185 ? -1.017 -0.510 0.045 1.00 98.62 185 LEU A CA 1
ATOM 1417 C C . LEU A 1 185 ? 0.144 0.401 0.427 1.00 98.62 185 LEU A C 1
ATOM 1419 O O . LEU A 1 185 ? 0.080 1.071 1.455 1.00 98.62 185 LEU A O 1
ATOM 1423 N N . ASN A 1 186 ? 1.189 0.459 -0.395 1.00 97.62 186 ASN A N 1
ATOM 1424 C CA . ASN A 1 186 ? 2.322 1.335 -0.117 1.00 97.62 186 ASN A CA 1
ATOM 1425 C C . ASN A 1 186 ? 1.896 2.810 -0.023 1.00 97.62 186 ASN A C 1
ATOM 1427 O O . ASN A 1 186 ? 1.007 3.280 -0.740 1.00 97.62 186 ASN A O 1
ATOM 1431 N N . ASN A 1 187 ? 2.569 3.561 0.850 1.00 95.62 187 ASN A N 1
ATOM 1432 C CA . ASN A 1 187 ? 2.266 4.969 1.091 1.00 95.62 187 ASN A CA 1
ATOM 1433 C C . ASN A 1 187 ? 2.633 5.901 -0.075 1.00 95.62 187 ASN A C 1
ATOM 1435 O O . ASN A 1 187 ? 2.185 7.039 -0.073 1.00 95.62 187 ASN A O 1
ATOM 1439 N N . ASP A 1 188 ? 3.409 5.441 -1.056 1.00 93.00 188 ASP A N 1
ATOM 1440 C CA . ASP A 1 188 ? 3.802 6.169 -2.268 1.00 93.00 188 ASP A CA 1
ATOM 1441 C C . ASP A 1 188 ? 2.915 5.856 -3.483 1.00 93.00 188 ASP A C 1
ATOM 1443 O O . ASP A 1 188 ? 3.292 6.090 -4.629 1.00 93.00 188 ASP A O 1
ATOM 1447 N N . THR A 1 189 ? 1.709 5.340 -3.241 1.00 93.19 189 THR A N 1
ATOM 1448 C CA . THR A 1 189 ? 0.748 4.999 -4.293 1.00 93.19 189 THR A CA 1
ATOM 1449 C C . THR A 1 189 ? -0.420 5.980 -4.350 1.00 93.19 189 THR A C 1
ATOM 1451 O O . THR A 1 189 ? -0.808 6.599 -3.360 1.00 93.19 189 THR A O 1
ATOM 1454 N N . ARG A 1 190 ? -1.026 6.103 -5.536 1.00 94.12 190 ARG A N 1
ATOM 1455 C CA . ARG A 1 190 ? -2.290 6.819 -5.745 1.00 94.12 190 ARG A CA 1
ATOM 1456 C C . ARG A 1 190 ? -3.292 5.871 -6.383 1.00 94.12 190 ARG A C 1
ATOM 1458 O O . ARG A 1 190 ? -3.147 5.479 -7.539 1.00 94.12 190 ARG A O 1
ATOM 1465 N N . VAL A 1 191 ? -4.308 5.493 -5.619 1.00 97.00 191 VAL A N 1
ATOM 1466 C CA . VAL A 1 191 ? -5.345 4.569 -6.085 1.00 97.00 191 VAL A CA 1
ATOM 1467 C C . VAL A 1 191 ? -6.352 5.267 -7.002 1.00 97.00 191 VAL A C 1
ATOM 1469 O O . VAL A 1 191 ? -6.705 6.429 -6.794 1.00 97.00 191 VAL A O 1
ATOM 1472 N N . ALA A 1 192 ? -6.820 4.552 -8.026 1.00 94.56 192 ALA A N 1
ATOM 1473 C CA . ALA A 1 192 ? -7.814 5.040 -8.980 1.00 94.56 192 ALA A CA 1
ATOM 1474 C C . ALA A 1 192 ? -9.245 4.666 -8.561 1.00 94.56 192 ALA A C 1
ATOM 1476 O O . ALA A 1 192 ? -9.463 3.783 -7.730 1.00 94.56 192 ALA A O 1
ATOM 1477 N N . GLN A 1 193 ? -10.244 5.314 -9.160 1.00 95.75 193 GLN A N 1
ATOM 1478 C CA . GLN A 1 193 ? -11.647 4.967 -8.939 1.00 95.75 193 GLN A CA 1
ATOM 1479 C C . GLN A 1 193 ? -11.901 3.483 -9.246 1.00 95.75 193 GLN A C 1
ATOM 1481 O O . GLN A 1 193 ? -11.473 2.971 -10.277 1.00 95.75 193 GLN A O 1
ATOM 1486 N N . GLY A 1 194 ? -12.614 2.797 -8.348 1.00 95.75 194 GLY A N 1
ATOM 1487 C CA . GLY A 1 194 ? -12.980 1.388 -8.521 1.00 95.75 194 GLY A CA 1
ATOM 1488 C C . GLY A 1 194 ? -11.868 0.385 -8.203 1.00 95.75 194 GLY A C 1
ATOM 1489 O O . GLY A 1 194 ? -12.124 -0.814 -8.284 1.00 95.75 194 GLY A O 1
ATOM 1490 N N . TRP A 1 195 ? -10.675 0.843 -7.793 1.00 97.44 195 TRP A N 1
ATOM 1491 C CA . TRP A 1 195 ? -9.539 -0.033 -7.480 1.00 97.44 195 TRP A CA 1
ATOM 1492 C C . TRP A 1 195 ? -9.922 -1.144 -6.493 1.00 97.44 195 TRP A C 1
ATOM 1494 O O . TRP A 1 195 ? -9.731 -2.322 -6.778 1.00 97.44 195 TRP A O 1
ATOM 1504 N N . LEU A 1 196 ? -10.540 -0.770 -5.369 1.00 98.00 196 LEU A N 1
ATOM 1505 C CA . LEU A 1 196 ? -10.849 -1.695 -4.291 1.00 98.00 196 LEU A CA 1
ATOM 1506 C C . LEU A 1 196 ? -11.954 -2.674 -4.691 1.00 98.00 196 LEU A C 1
ATOM 1508 O O . LEU A 1 196 ? -11.839 -3.865 -4.430 1.00 98.00 196 LEU A O 1
ATOM 1512 N N . ALA A 1 197 ? -12.988 -2.190 -5.385 1.00 97.56 197 ALA A N 1
ATOM 1513 C CA . ALA A 1 197 ? -14.067 -3.036 -5.888 1.00 97.56 197 ALA A CA 1
ATOM 1514 C C . ALA A 1 197 ? -13.534 -4.120 -6.835 1.00 97.56 197 ALA A C 1
ATOM 1516 O O . ALA A 1 197 ? -13.916 -5.277 -6.695 1.00 97.56 197 ALA A O 1
ATOM 1517 N N . GLY A 1 198 ? -12.614 -3.765 -7.742 1.00 96.38 198 GLY A N 1
ATOM 1518 C CA . GLY A 1 198 ? -12.008 -4.715 -8.676 1.00 96.38 198 GLY A CA 1
ATOM 1519 C C . GLY A 1 198 ? -11.191 -5.808 -7.983 1.00 96.38 198 GLY A C 1
ATOM 1520 O O . GLY A 1 198 ? -11.312 -6.976 -8.350 1.00 96.38 198 GLY A O 1
ATOM 1521 N N . LEU A 1 199 ? -10.413 -5.451 -6.952 1.00 97.50 199 LEU A N 1
ATOM 1522 C CA . LEU A 1 199 ? -9.659 -6.423 -6.148 1.00 97.50 199 LEU A CA 1
ATOM 1523 C C . LEU A 1 199 ? -10.601 -7.424 -5.461 1.00 97.50 199 LEU A C 1
ATOM 1525 O O . LEU A 1 199 ? -10.408 -8.636 -5.566 1.00 97.50 199 LEU A O 1
ATOM 1529 N N . LEU A 1 200 ? -11.644 -6.910 -4.800 1.00 97.75 200 LEU A N 1
ATOM 1530 C CA . LEU A 1 200 ? -12.603 -7.728 -4.057 1.00 97.75 200 LEU A CA 1
ATOM 1531 C C . LEU A 1 200 ? -13.458 -8.599 -4.974 1.00 97.75 200 LEU A C 1
ATOM 1533 O O . LEU A 1 200 ? -13.636 -9.778 -4.692 1.00 97.75 200 LEU A O 1
ATOM 1537 N N . GLU A 1 201 ? -13.984 -8.053 -6.071 1.00 96.88 201 GLU A N 1
ATOM 1538 C CA . GLU A 1 201 ? -14.796 -8.834 -7.006 1.00 96.88 201 GLU A CA 1
ATOM 1539 C C . GLU A 1 201 ? -14.013 -10.001 -7.592 1.00 96.88 201 GLU A C 1
ATOM 1541 O O . GLU A 1 201 ? -14.569 -11.090 -7.716 1.00 96.88 201 GLU A O 1
ATOM 1546 N N . LEU A 1 202 ? -12.743 -9.795 -7.950 1.00 96.50 202 LEU A N 1
ATOM 1547 C CA . LEU A 1 202 ? -11.925 -10.868 -8.498 1.00 96.50 202 LEU A CA 1
ATOM 1548 C C . LEU A 1 202 ? -11.694 -11.971 -7.454 1.00 96.50 202 LEU A C 1
ATOM 1550 O O . LEU A 1 202 ? -11.932 -13.143 -7.747 1.00 96.50 202 LEU A O 1
ATOM 1554 N N . GLY A 1 203 ? -11.322 -11.592 -6.228 1.00 96.25 203 GLY A N 1
ATOM 1555 C CA . GLY A 1 203 ? -11.105 -12.540 -5.135 1.00 96.25 203 GLY A CA 1
ATOM 1556 C C . GLY A 1 203 ? -12.377 -13.258 -4.659 1.00 96.25 203 GLY A C 1
ATOM 1557 O O . GLY A 1 203 ? -12.314 -14.419 -4.256 1.00 96.25 203 GLY A O 1
ATOM 1558 N N . GLU A 1 204 ? -13.546 -12.612 -4.706 1.00 96.06 204 GLU A N 1
ATOM 1559 C CA . GLU A 1 204 ? -14.828 -13.243 -4.354 1.00 96.06 204 GLU A CA 1
ATOM 1560 C C . GLU A 1 204 ? -15.348 -14.168 -5.466 1.00 96.06 204 GLU A C 1
ATOM 1562 O O . GLU A 1 204 ? -15.947 -15.202 -5.168 1.00 96.06 204 GLU A O 1
ATOM 1567 N N . ARG A 1 205 ? -15.111 -13.839 -6.745 1.00 96.94 205 ARG A N 1
ATOM 1568 C CA . ARG A 1 205 ? -15.516 -14.693 -7.878 1.00 96.94 205 ARG A CA 1
ATOM 1569 C C . ARG A 1 205 ? -14.670 -15.963 -8.003 1.00 96.94 205 ARG A C 1
ATOM 1571 O O . ARG A 1 205 ? -15.186 -16.970 -8.484 1.00 96.94 205 ARG A O 1
ATOM 1578 N N . HIS A 1 206 ? -13.407 -15.914 -7.585 1.00 95.38 206 HIS A N 1
ATOM 1579 C CA . HIS A 1 206 ? -12.441 -17.002 -7.739 1.00 95.38 206 HIS A CA 1
ATOM 1580 C C . HIS A 1 206 ? -11.840 -17.380 -6.375 1.00 95.38 206 HIS A C 1
ATOM 1582 O O . HIS A 1 206 ? -10.818 -16.823 -5.971 1.00 95.38 206 HIS A O 1
ATOM 1588 N N . PRO A 1 207 ? -12.482 -18.299 -5.627 1.00 92.44 207 PRO A N 1
ATOM 1589 C CA . PRO A 1 207 ? -12.070 -18.648 -4.264 1.00 92.44 207 PRO A CA 1
ATOM 1590 C C . PRO A 1 207 ? -10.722 -19.385 -4.189 1.00 92.44 207 PRO A C 1
ATOM 1592 O O . PRO A 1 207 ? -10.179 -19.543 -3.101 1.00 92.44 207 PRO A O 1
ATOM 1595 N N . ASP A 1 208 ? -10.192 -19.845 -5.320 1.00 94.56 208 ASP A N 1
ATOM 1596 C CA . ASP A 1 208 ? -8.876 -20.464 -5.467 1.00 94.56 208 ASP A CA 1
ATOM 1597 C C . ASP A 1 208 ? -7.722 -19.449 -5.571 1.00 94.56 208 ASP A C 1
ATOM 1599 O O . ASP A 1 208 ? -6.558 -19.832 -5.436 1.00 94.56 208 ASP A O 1
ATOM 1603 N N . ILE A 1 209 ? -8.016 -18.156 -5.758 1.00 95.50 209 ILE A N 1
ATOM 1604 C CA . ILE A 1 209 ? -6.993 -17.105 -5.782 1.00 95.50 209 ILE A CA 1
ATOM 1605 C C . ILE A 1 209 ? -6.494 -16.812 -4.362 1.00 95.50 209 ILE A C 1
ATOM 1607 O O . ILE A 1 209 ? -7.250 -16.366 -3.499 1.00 95.50 209 ILE A O 1
ATOM 1611 N N . GLY A 1 210 ? -5.186 -16.984 -4.144 1.00 95.00 210 GLY A N 1
ATOM 1612 C CA . GLY A 1 210 ? -4.538 -16.647 -2.872 1.00 95.00 210 GLY A CA 1
ATOM 1613 C C . GLY A 1 210 ? -4.227 -15.155 -2.694 1.00 95.00 210 GLY A C 1
ATOM 1614 O O . GLY A 1 210 ? -4.321 -14.638 -1.583 1.00 95.00 210 GLY A O 1
ATOM 1615 N N . ILE A 1 211 ? -3.848 -14.455 -3.770 1.00 97.25 211 ILE A N 1
ATOM 1616 C CA . ILE A 1 211 ? -3.465 -13.034 -3.745 1.00 97.25 211 ILE A CA 1
ATOM 1617 C C . ILE A 1 211 ? -3.974 -12.347 -5.013 1.00 97.25 211 ILE A C 1
ATOM 1619 O O . ILE A 1 211 ? -3.771 -12.853 -6.115 1.00 97.25 211 ILE A O 1
ATOM 1623 N N . VAL A 1 212 ? -4.577 -11.167 -4.862 1.00 97.88 212 VAL A N 1
ATOM 1624 C CA . VAL A 1 212 ? -4.983 -10.297 -5.973 1.00 97.88 212 VAL A CA 1
ATOM 1625 C C . VAL A 1 212 ? -4.143 -9.020 -5.963 1.00 97.88 212 VAL A C 1
ATOM 1627 O O . VAL A 1 212 ? -3.991 -8.386 -4.922 1.00 97.88 212 VAL A O 1
ATOM 1630 N N . GLY A 1 213 ? -3.626 -8.613 -7.120 1.00 97.12 213 GLY A N 1
ATOM 1631 C CA . GLY A 1 213 ? -2.930 -7.339 -7.307 1.00 97.12 213 GLY A CA 1
ATOM 1632 C C . GLY A 1 213 ? -3.563 -6.508 -8.421 1.00 97.12 213 GLY A C 1
ATOM 1633 O O . GLY A 1 213 ? -4.079 -7.081 -9.384 1.00 97.12 213 GLY A O 1
ATOM 1634 N N . PRO A 1 214 ? -3.540 -5.168 -8.333 1.00 96.25 214 PRO A N 1
ATOM 1635 C CA . PRO A 1 214 ? -3.951 -4.323 -9.438 1.00 96.25 214 PRO A CA 1
ATOM 1636 C C . PRO A 1 214 ? -2.830 -4.215 -10.477 1.00 96.25 214 PRO A C 1
ATOM 1638 O O . PRO A 1 214 ? -1.653 -4.446 -10.206 1.00 96.25 214 PRO A O 1
ATOM 1641 N N . ARG A 1 215 ? -3.191 -3.749 -11.670 1.00 94.81 215 ARG A N 1
ATOM 1642 C CA . ARG A 1 215 ? -2.214 -3.200 -12.609 1.00 94.81 215 ARG A CA 1
ATOM 1643 C C . ARG A 1 215 ? -1.685 -1.864 -12.080 1.00 94.81 215 ARG A C 1
ATOM 1645 O O . ARG A 1 215 ? -2.471 -1.014 -11.666 1.00 94.81 215 ARG A O 1
ATOM 1652 N N . LEU A 1 216 ? -0.375 -1.651 -12.166 1.00 95.69 216 LEU A N 1
ATOM 1653 C CA . LEU A 1 216 ? 0.298 -0.434 -11.711 1.00 95.69 216 LEU A CA 1
ATOM 1654 C C . LEU A 1 216 ? 0.691 0.456 -12.890 1.00 95.69 216 LEU A C 1
ATOM 1656 O O . LEU A 1 216 ? 1.165 -0.024 -13.926 1.00 95.69 216 LEU A O 1
ATOM 1660 N N . ILE A 1 217 ? 0.533 1.764 -12.712 1.00 94.88 217 ILE A N 1
ATOM 1661 C CA . ILE A 1 217 ? 0.871 2.794 -13.696 1.00 94.88 217 ILE A CA 1
ATOM 1662 C C . ILE A 1 217 ? 1.726 3.842 -12.984 1.00 94.88 217 ILE A C 1
ATOM 1664 O O . ILE A 1 217 ? 1.365 4.300 -11.902 1.00 94.88 217 ILE A O 1
ATOM 1668 N N . TYR A 1 218 ? 2.841 4.229 -13.599 1.00 91.25 218 TYR A N 1
ATOM 1669 C CA . TYR A 1 218 ? 3.690 5.298 -13.083 1.00 91.25 218 TYR A CA 1
ATOM 1670 C C . TYR A 1 218 ? 2.986 6.666 -13.164 1.00 91.25 218 TYR A C 1
ATOM 1672 O O . TYR A 1 218 ? 2.151 6.876 -14.049 1.00 91.25 218 TYR A O 1
ATOM 1680 N N . PRO A 1 219 ? 3.375 7.656 -12.338 1.00 83.56 219 PRO A N 1
ATOM 1681 C CA . PRO A 1 219 ? 2.835 9.019 -12.414 1.00 83.56 219 PRO A CA 1
ATOM 1682 C C . PRO A 1 219 ? 2.958 9.672 -13.800 1.00 83.56 219 PRO A C 1
ATOM 1684 O O . PRO A 1 219 ? 2.066 10.419 -14.220 1.00 83.56 219 PRO A O 1
ATOM 1687 N N . ASN A 1 220 ? 4.014 9.330 -14.546 1.00 84.12 220 ASN A N 1
ATOM 1688 C CA . ASN A 1 220 ? 4.248 9.772 -15.926 1.00 84.12 220 ASN A CA 1
ATOM 1689 C C . ASN A 1 220 ? 3.319 9.107 -16.970 1.00 84.12 220 ASN A C 1
ATOM 1691 O O . ASN A 1 220 ? 3.439 9.373 -18.165 1.00 84.12 220 ASN A O 1
ATOM 1695 N N . GLY A 1 221 ? 2.400 8.237 -16.539 1.00 88.62 221 GLY A N 1
ATOM 1696 C CA . GLY A 1 221 ? 1.419 7.564 -17.388 1.00 88.62 221 GLY A CA 1
ATOM 1697 C C . GLY A 1 221 ? 1.942 6.326 -18.118 1.00 88.62 221 GLY A C 1
ATOM 1698 O O . GLY A 1 221 ? 1.207 5.753 -18.920 1.00 88.62 221 GLY A O 1
ATOM 1699 N N . ARG A 1 222 ? 3.184 5.890 -17.871 1.00 93.31 222 ARG A N 1
ATOM 1700 C CA . ARG A 1 222 ? 3.714 4.638 -18.433 1.00 93.31 222 ARG A CA 1
ATOM 1701 C C . ARG A 1 222 ? 3.287 3.437 -17.597 1.00 93.31 222 ARG A C 1
ATOM 1703 O O . ARG A 1 222 ? 3.134 3.523 -16.380 1.00 93.31 222 ARG A O 1
ATOM 1710 N N . GLN A 1 223 ? 3.150 2.292 -18.256 1.00 94.94 223 GLN A N 1
ATOM 1711 C CA . GLN A 1 223 ? 2.880 1.020 -17.596 1.00 94.94 223 GLN A CA 1
ATOM 1712 C C . GLN A 1 223 ? 4.021 0.683 -16.620 1.00 94.94 223 GLN A C 1
ATOM 1714 O O . GLN A 1 223 ? 5.185 0.654 -17.020 1.00 94.94 223 GLN A O 1
ATOM 1719 N N . GLN A 1 224 ? 3.703 0.426 -15.351 1.00 94.44 224 GLN A N 1
ATOM 1720 C CA . GLN A 1 224 ? 4.691 -0.008 -14.357 1.00 94.44 224 GLN A CA 1
ATOM 1721 C C . GLN A 1 224 ? 4.719 -1.531 -14.269 1.00 94.44 224 GLN A C 1
ATOM 1723 O O . GLN A 1 224 ? 5.783 -2.135 -14.390 1.00 94.44 224 GLN A O 1
ATOM 1728 N N . GLU A 1 225 ? 3.548 -2.140 -14.082 1.00 95.25 225 GLU A N 1
ATOM 1729 C CA . GLU A 1 225 ? 3.425 -3.580 -13.857 1.00 95.25 225 GLU A CA 1
ATOM 1730 C C . GLU A 1 225 ? 2.017 -4.061 -14.211 1.00 95.25 225 GLU A C 1
ATOM 1732 O O . GLU A 1 225 ? 1.032 -3.535 -13.700 1.00 95.25 225 GLU A O 1
ATOM 1737 N N . ALA A 1 226 ? 1.921 -5.046 -15.098 1.00 95.69 226 ALA A N 1
ATOM 1738 C CA . ALA A 1 226 ? 0.695 -5.784 -15.406 1.00 95.69 226 ALA A CA 1
ATOM 1739 C C . ALA A 1 226 ? 0.829 -7.264 -14.989 1.00 95.69 226 ALA A C 1
ATOM 1741 O O . ALA A 1 226 ? 0.289 -8.152 -15.645 1.00 95.69 226 ALA A O 1
ATOM 1742 N N . GLY A 1 227 ? 1.611 -7.513 -13.933 1.00 95.31 227 GLY A N 1
ATOM 1743 C CA . GLY A 1 227 ? 1.943 -8.826 -13.386 1.00 95.31 227 GLY A CA 1
ATOM 1744 C C . GLY A 1 227 ? 3.447 -9.053 -13.226 1.00 95.31 227 GLY A C 1
ATOM 1745 O O . GLY A 1 227 ? 4.234 -8.624 -14.075 1.00 95.31 227 GLY A O 1
ATOM 1746 N N . GLY A 1 228 ? 3.842 -9.733 -12.152 1.00 95.38 228 GLY A N 1
ATOM 1747 C CA . GLY A 1 228 ? 5.221 -10.144 -11.908 1.00 95.38 228 GLY A CA 1
ATOM 1748 C C . GLY A 1 228 ? 5.589 -11.435 -12.642 1.00 95.38 228 GLY A C 1
ATOM 1749 O O . GLY A 1 228 ? 4.781 -12.361 -12.735 1.00 95.38 228 GLY A O 1
ATOM 1750 N N . ILE A 1 229 ? 6.817 -11.489 -13.157 1.00 96.25 229 ILE A N 1
ATOM 1751 C CA . ILE A 1 229 ? 7.412 -12.661 -13.812 1.00 96.25 229 ILE A CA 1
ATOM 1752 C C . ILE A 1 229 ? 8.667 -13.064 -13.042 1.00 96.25 229 ILE A C 1
ATOM 1754 O O . ILE A 1 229 ? 9.494 -12.197 -12.751 1.00 96.25 229 ILE A O 1
ATOM 1758 N N . VAL A 1 230 ? 8.838 -14.358 -12.767 1.00 96.44 230 VAL A N 1
ATOM 1759 C CA . VAL A 1 230 ? 10.083 -14.939 -12.245 1.00 96.44 230 VAL A CA 1
ATOM 1760 C C . VAL A 1 230 ? 10.647 -15.912 -13.274 1.00 96.44 230 VAL A C 1
ATOM 1762 O O . VAL A 1 230 ? 10.045 -16.933 -13.601 1.00 96.44 230 VAL A O 1
ATOM 1765 N N . TRP A 1 231 ? 11.833 -15.610 -13.789 1.00 94.31 231 TRP A N 1
ATOM 1766 C CA . TRP A 1 231 ? 12.507 -16.455 -14.766 1.00 94.31 231 TRP A CA 1
ATOM 1767 C C . TRP A 1 231 ? 13.221 -17.633 -14.100 1.00 94.31 231 TRP A C 1
ATOM 1769 O O . TRP A 1 231 ? 13.481 -17.653 -12.897 1.00 94.31 231 TRP A O 1
ATOM 1779 N N . ARG A 1 232 ? 13.587 -18.640 -14.904 1.00 94.88 232 ARG A N 1
ATOM 1780 C CA . ARG A 1 232 ? 14.270 -19.857 -14.424 1.00 94.88 232 ARG A CA 1
ATOM 1781 C C . ARG A 1 232 ? 15.607 -19.565 -13.727 1.00 94.88 232 ARG A C 1
ATOM 1783 O O . ARG A 1 232 ? 16.037 -20.359 -12.897 1.00 94.88 232 ARG A O 1
ATOM 1790 N N . ASP A 1 233 ? 16.261 -18.462 -14.069 1.00 93.75 233 ASP A N 1
ATOM 1791 C CA . ASP A 1 233 ? 17.510 -18.017 -13.443 1.00 93.75 233 ASP A CA 1
ATOM 1792 C C . ASP A 1 233 ? 17.297 -17.269 -12.109 1.00 93.75 233 ASP A C 1
ATOM 1794 O O . ASP A 1 233 ? 18.266 -16.859 -11.471 1.00 93.75 233 ASP A O 1
ATOM 1798 N N . GLY A 1 234 ? 16.042 -17.109 -11.671 1.00 92.44 234 GLY A N 1
ATOM 1799 C CA . GLY A 1 234 ? 15.658 -16.405 -10.449 1.00 92.44 234 GLY A CA 1
ATOM 1800 C C . GLY A 1 234 ? 15.564 -14.886 -10.598 1.00 92.44 234 GLY A C 1
ATOM 1801 O O . GLY A 1 234 ? 15.276 -14.202 -9.615 1.00 92.44 234 GLY A O 1
ATOM 1802 N N . SER A 1 235 ? 15.799 -14.339 -11.794 1.00 92.12 235 SER A N 1
ATOM 1803 C CA . SER A 1 235 ? 15.554 -12.923 -12.062 1.00 92.12 235 SER A CA 1
ATOM 1804 C C . SER A 1 235 ? 14.052 -12.629 -12.129 1.00 92.12 235 SER A C 1
ATOM 1806 O O . SER A 1 235 ? 13.246 -13.494 -12.475 1.00 92.12 235 SER A O 1
ATOM 1808 N N . ALA A 1 236 ? 13.671 -11.399 -11.780 1.00 93.56 236 ALA A N 1
ATOM 1809 C CA . ALA A 1 236 ? 12.282 -10.958 -11.775 1.00 93.56 236 ALA A CA 1
ATOM 1810 C C . ALA A 1 236 ? 12.063 -9.775 -12.724 1.00 93.56 236 ALA A C 1
ATOM 1812 O O . ALA A 1 236 ? 12.950 -8.933 -12.905 1.00 93.56 236 ALA A O 1
ATOM 1813 N N . TRP A 1 237 ? 10.869 -9.695 -13.310 1.00 92.94 237 TRP A N 1
ATOM 1814 C CA . TRP A 1 237 ? 10.468 -8.598 -14.187 1.00 92.94 237 TRP A CA 1
ATOM 1815 C C . TRP A 1 237 ? 9.004 -8.208 -13.987 1.00 92.94 237 TRP A C 1
ATOM 1817 O O . TRP A 1 237 ? 8.150 -9.052 -13.732 1.00 92.94 237 TRP A O 1
ATOM 1827 N N . ASN A 1 238 ? 8.705 -6.924 -14.184 1.00 94.62 238 ASN A N 1
ATOM 1828 C CA . ASN A 1 238 ? 7.341 -6.408 -14.177 1.00 94.62 238 ASN A CA 1
ATOM 1829 C C . ASN A 1 238 ? 6.812 -6.383 -15.615 1.00 94.62 238 ASN A C 1
ATOM 1831 O O . ASN A 1 238 ? 7.296 -5.620 -16.459 1.00 94.62 238 ASN A O 1
ATOM 1835 N N . TYR A 1 239 ? 5.825 -7.222 -15.918 1.00 95.00 239 TYR A N 1
ATOM 1836 C CA . TYR A 1 239 ? 5.267 -7.332 -17.260 1.00 95.00 239 TYR A CA 1
ATOM 1837 C C . TYR A 1 239 ? 4.730 -5.983 -17.754 1.00 95.00 239 TYR A C 1
ATOM 1839 O O . TYR A 1 239 ? 4.017 -5.273 -17.044 1.00 95.00 239 TYR A O 1
ATOM 1847 N N . GLY A 1 240 ? 5.102 -5.625 -18.983 1.00 94.06 240 GLY A N 1
ATOM 1848 C CA . GLY A 1 240 ? 4.700 -4.377 -19.627 1.00 94.06 240 GLY A CA 1
ATOM 1849 C C . GLY A 1 240 ? 5.427 -3.117 -19.158 1.00 94.06 240 GLY A C 1
ATOM 1850 O O . GLY A 1 240 ? 5.096 -2.032 -19.634 1.00 94.06 240 GLY A O 1
ATOM 1851 N N . ARG A 1 241 ? 6.418 -3.226 -18.263 1.00 94.69 241 ARG A N 1
ATOM 1852 C CA . ARG A 1 241 ? 7.151 -2.074 -17.723 1.00 94.69 241 ARG A CA 1
ATOM 1853 C C . ARG A 1 241 ? 7.678 -1.140 -18.817 1.00 94.69 241 ARG A C 1
ATOM 1855 O O . ARG A 1 241 ? 8.384 -1.550 -19.735 1.00 94.69 241 ARG A O 1
ATOM 1862 N N . GLY A 1 242 ? 7.333 0.138 -18.695 1.00 91.25 242 GLY A N 1
ATOM 1863 C CA . GLY A 1 242 ? 7.674 1.198 -19.637 1.00 91.25 242 GLY A CA 1
ATOM 1864 C C . GLY A 1 242 ? 6.796 1.259 -20.898 1.00 91.25 242 GLY A C 1
ATOM 1865 O O . GLY A 1 242 ? 6.975 2.164 -21.718 1.00 91.25 242 GLY A O 1
ATOM 1866 N N . GLY A 1 243 ? 5.855 0.335 -21.079 1.00 92.69 243 GLY A N 1
ATOM 1867 C CA . GLY A 1 243 ? 4.942 0.315 -22.219 1.00 92.69 243 GLY A CA 1
ATOM 1868 C C . GLY A 1 243 ? 3.814 1.351 -22.143 1.00 92.69 243 GLY A C 1
ATOM 1869 O O . GLY A 1 243 ? 3.666 2.082 -21.162 1.00 92.69 243 GLY A O 1
ATOM 1870 N N . ASP A 1 244 ? 2.991 1.384 -23.197 1.00 95.00 244 ASP A N 1
ATOM 1871 C CA . ASP A 1 244 ? 1.712 2.109 -23.209 1.00 95.00 244 ASP A CA 1
ATOM 1872 C C . ASP A 1 244 ? 0.671 1.303 -22.409 1.00 95.00 244 ASP A C 1
ATOM 1874 O O . ASP A 1 244 ? 0.356 0.180 -22.816 1.00 95.00 244 ASP A O 1
ATOM 1878 N N . PRO A 1 245 ? 0.108 1.834 -21.307 1.00 93.38 245 PRO A N 1
ATOM 1879 C CA . PRO A 1 245 ? -0.847 1.099 -20.474 1.00 93.38 245 PRO A CA 1
ATOM 1880 C C . PRO A 1 245 ? -2.176 0.786 -21.180 1.00 93.38 245 PRO A C 1
ATOM 1882 O O . PRO A 1 245 ? -2.971 -0.001 -20.675 1.00 93.38 245 PRO A O 1
ATOM 1885 N N . ARG A 1 246 ? -2.453 1.371 -22.352 1.00 94.12 246 ARG A N 1
ATOM 1886 C CA . ARG A 1 246 ? -3.700 1.137 -23.107 1.00 94.12 246 ARG A CA 1
ATOM 1887 C C . ARG A 1 246 ? -3.652 -0.098 -24.001 1.00 94.12 246 ARG A C 1
ATOM 1889 O O . ARG A 1 246 ? -4.622 -0.380 -24.702 1.00 94.12 246 ARG A O 1
ATOM 1896 N N . ARG A 1 247 ? -2.530 -0.818 -24.040 1.00 95.25 247 ARG A N 1
ATOM 1897 C CA . ARG A 1 247 ? -2.444 -2.048 -24.830 1.00 95.25 247 ARG A CA 1
ATOM 1898 C C . ARG A 1 247 ? -3.368 -3.112 -24.249 1.00 95.25 247 ARG A C 1
ATOM 1900 O O . ARG A 1 247 ? -3.332 -3.385 -23.053 1.00 95.25 247 ARG A O 1
ATOM 1907 N N . ALA A 1 248 ? -4.133 -3.758 -25.128 1.00 94.94 248 ALA A N 1
ATOM 1908 C CA . ALA A 1 248 ? -5.070 -4.818 -24.758 1.00 94.94 248 ALA A CA 1
ATOM 1909 C C . ALA A 1 248 ? -4.385 -6.003 -24.051 1.00 94.94 248 ALA A C 1
ATOM 1911 O O . ALA A 1 248 ? -5.001 -6.680 -23.238 1.00 94.94 248 ALA A O 1
ATOM 1912 N N . GLU A 1 249 ? -3.089 -6.222 -24.304 1.00 94.00 249 GLU A N 1
ATOM 1913 C CA . GLU A 1 249 ? -2.287 -7.260 -23.645 1.00 94.00 249 GLU A CA 1
ATOM 1914 C C . GLU A 1 249 ? -2.113 -7.058 -22.125 1.00 94.00 249 GLU A C 1
ATOM 1916 O O . GLU A 1 249 ? -1.637 -7.970 -21.449 1.00 94.00 249 GLU A O 1
ATOM 1921 N N . TYR A 1 250 ? -2.494 -5.890 -21.592 1.00 93.62 250 TYR A N 1
ATOM 1922 C CA . TYR A 1 250 ? -2.472 -5.561 -20.162 1.00 93.62 250 TYR A CA 1
ATOM 1923 C C . TYR A 1 250 ? -3.869 -5.449 -19.534 1.00 93.62 250 TYR A C 1
ATOM 1925 O O . TYR A 1 250 ? -3.958 -5.129 -18.352 1.00 93.62 250 TYR A O 1
ATOM 1933 N N . ASP A 1 251 ? -4.943 -5.635 -20.308 1.00 90.38 251 ASP A N 1
ATOM 1934 C CA . ASP A 1 251 ? -6.316 -5.277 -19.913 1.00 90.38 251 ASP A CA 1
ATOM 1935 C C . ASP A 1 251 ? -7.215 -6.511 -19.721 1.00 90.38 251 ASP A C 1
ATOM 1937 O O . ASP A 1 251 ? -8.375 -6.546 -20.124 1.00 90.38 251 ASP A O 1
ATOM 1941 N N . TYR A 1 252 ? -6.652 -7.567 -19.132 1.00 91.56 252 TYR A N 1
ATOM 1942 C CA . TYR A 1 252 ? -7.377 -8.777 -18.750 1.00 91.56 252 TYR A CA 1
ATOM 1943 C C . TYR A 1 252 ? -6.774 -9.401 -17.486 1.00 91.56 252 TYR A C 1
ATOM 1945 O O . TYR A 1 252 ? -5.616 -9.164 -17.141 1.00 91.56 252 TYR A O 1
ATOM 1953 N N . VAL A 1 253 ? -7.580 -10.202 -16.789 1.00 93.56 253 VAL A N 1
ATOM 1954 C CA . VAL A 1 253 ? -7.159 -10.949 -15.597 1.00 93.56 253 VAL A CA 1
ATOM 1955 C C . VAL A 1 253 ? -6.207 -12.068 -16.002 1.00 93.56 253 VAL A C 1
ATOM 1957 O O . VAL A 1 253 ? -6.498 -12.818 -16.933 1.00 93.56 253 VAL A O 1
ATOM 1960 N N . ARG A 1 254 ? -5.094 -12.213 -15.284 1.00 93.00 254 ARG A N 1
ATOM 1961 C CA . ARG A 1 254 ? -4.100 -13.253 -15.546 1.00 93.00 254 ARG A CA 1
ATOM 1962 C C . ARG A 1 254 ? -3.466 -13.766 -14.266 1.00 93.00 254 ARG A C 1
ATOM 1964 O O . ARG A 1 254 ? -3.304 -13.009 -13.311 1.00 93.00 254 ARG A O 1
ATOM 1971 N N . ASP A 1 255 ? -3.007 -15.006 -14.329 1.00 95.62 255 ASP A N 1
ATOM 1972 C CA . ASP A 1 255 ? -2.085 -15.548 -13.343 1.00 95.62 255 ASP A CA 1
ATOM 1973 C C . ASP A 1 255 ? -0.689 -14.939 -13.536 1.00 95.62 255 ASP A C 1
ATOM 1975 O O . ASP A 1 255 ? -0.268 -14.587 -14.654 1.00 95.62 255 ASP A O 1
ATOM 1979 N N . VAL A 1 256 ? 0.012 -14.773 -12.417 1.00 95.62 256 VAL A N 1
ATOM 1980 C CA . VAL A 1 256 ? 1.321 -14.118 -12.320 1.00 95.62 256 VAL A CA 1
ATOM 1981 C C . VAL A 1 256 ? 2.199 -14.882 -11.336 1.00 95.62 256 VAL A C 1
ATOM 1983 O O . VAL A 1 256 ? 1.690 -15.488 -10.394 1.00 95.62 256 VAL A O 1
ATOM 1986 N N . ASP A 1 257 ? 3.516 -14.829 -11.528 1.00 96.38 257 ASP A N 1
ATOM 1987 C CA . ASP A 1 257 ? 4.456 -15.527 -10.642 1.00 96.38 257 ASP A CA 1
ATOM 1988 C C . ASP A 1 257 ? 4.545 -14.846 -9.267 1.00 96.38 257 ASP A C 1
ATOM 1990 O O . ASP A 1 257 ? 4.790 -15.496 -8.251 1.00 96.38 257 ASP A O 1
ATOM 1994 N N . TYR A 1 258 ? 4.337 -13.525 -9.229 1.00 94.88 258 TYR A N 1
ATOM 1995 C CA . TYR A 1 258 ? 4.177 -12.759 -7.997 1.00 94.88 258 TYR A CA 1
ATOM 1996 C C . TYR A 1 258 ? 3.322 -11.506 -8.215 1.00 94.88 258 TYR A C 1
ATOM 1998 O O . TYR A 1 258 ? 3.212 -10.979 -9.325 1.00 94.88 258 TYR A O 1
ATOM 2006 N N . VAL A 1 259 ? 2.760 -11.009 -7.113 1.00 95.50 259 VAL A N 1
ATOM 2007 C CA . VAL A 1 259 ? 2.150 -9.679 -7.004 1.00 95.50 259 VAL A CA 1
ATOM 2008 C C . VAL A 1 259 ? 3.118 -8.790 -6.233 1.00 95.50 259 VAL A C 1
ATOM 2010 O O . VAL A 1 259 ? 3.590 -9.184 -5.161 1.00 95.50 259 VAL A O 1
ATOM 2013 N N . SER A 1 260 ? 3.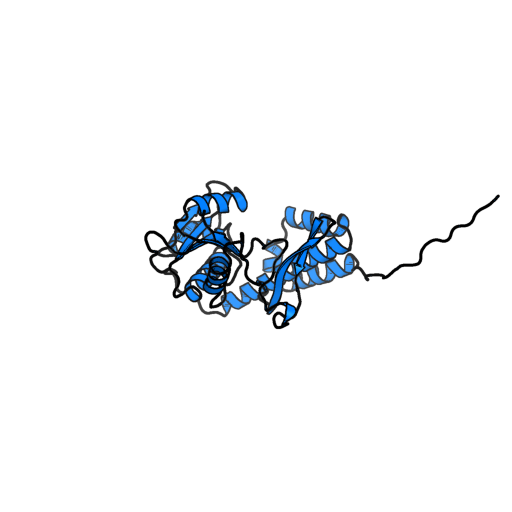468 -7.619 -6.766 1.00 91.31 260 SER A N 1
ATOM 2014 C CA . SER A 1 260 ? 4.385 -6.726 -6.061 1.00 91.31 260 SER A CA 1
ATOM 2015 C C . SER A 1 260 ? 3.777 -6.147 -4.781 1.00 91.31 260 SER A C 1
ATOM 2017 O O . SER A 1 260 ? 2.569 -5.970 -4.639 1.00 91.31 260 SER A O 1
ATOM 2019 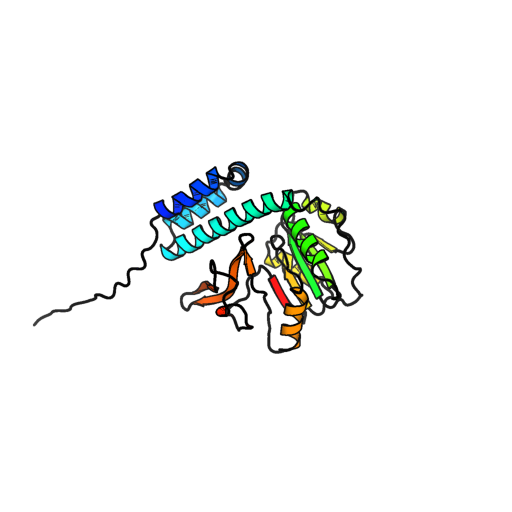N N . GLY A 1 261 ? 4.646 -5.805 -3.827 1.00 87.62 261 GLY A N 1
ATOM 2020 C CA . GLY A 1 261 ? 4.242 -5.234 -2.539 1.00 87.62 261 GLY A CA 1
ATOM 2021 C C . GLY A 1 261 ? 3.639 -3.827 -2.613 1.00 87.62 261 GLY A C 1
ATOM 2022 O O . GLY A 1 261 ? 3.307 -3.280 -1.570 1.00 87.62 261 GLY A O 1
ATOM 2023 N N . ALA A 1 262 ? 3.511 -3.230 -3.805 1.00 93.56 262 ALA A N 1
ATOM 2024 C CA . ALA A 1 262 ? 2.922 -1.903 -3.970 1.00 93.56 262 ALA A CA 1
ATOM 2025 C C . ALA A 1 262 ? 1.429 -1.893 -3.618 1.00 93.56 262 ALA A C 1
ATOM 2027 O O . ALA A 1 262 ? 0.955 -0.977 -2.946 1.00 93.56 262 ALA A O 1
ATOM 2028 N N . CYS A 1 263 ? 0.698 -2.919 -4.057 1.00 97.56 263 CYS A N 1
ATOM 2029 C CA . CYS A 1 263 ? -0.682 -3.149 -3.668 1.00 97.56 263 CYS A CA 1
ATOM 2030 C C . CYS A 1 263 ? -1.023 -4.633 -3.814 1.00 97.56 263 CYS A C 1
ATOM 2032 O O . CYS A 1 263 ? -0.961 -5.177 -4.915 1.00 97.56 263 CYS A O 1
ATOM 2034 N N . LEU A 1 264 ? -1.415 -5.276 -2.719 1.00 96.00 264 LEU A N 1
ATOM 2035 C CA . LEU A 1 264 ? -1.890 -6.659 -2.730 1.00 96.00 264 LEU A CA 1
ATOM 2036 C C . LEU A 1 264 ? -3.122 -6.799 -1.846 1.00 96.00 264 LEU A C 1
ATOM 2038 O O . LEU A 1 264 ? -3.238 -6.121 -0.826 1.00 96.00 264 LEU A O 1
ATOM 2042 N N . CYS A 1 265 ? -4.019 -7.696 -2.234 1.00 98.12 265 CYS A N 1
ATOM 2043 C CA . CYS A 1 265 ? -5.242 -8.032 -1.528 1.00 98.12 265 CYS A CA 1
ATOM 2044 C C . CYS A 1 265 ? -5.280 -9.535 -1.249 1.00 98.12 265 CYS A C 1
ATOM 2046 O O . CYS A 1 265 ? -5.061 -10.341 -2.154 1.00 98.12 265 CYS A O 1
ATOM 2048 N N . VAL A 1 266 ? -5.551 -9.902 0.002 1.00 97.38 266 VAL A N 1
ATOM 2049 C CA . VAL A 1 266 ? -5.627 -11.293 0.467 1.00 97.38 266 VAL A CA 1
ATOM 2050 C C . VAL A 1 266 ? -6.819 -11.476 1.400 1.00 97.38 266 VAL A C 1
ATOM 2052 O O . VAL A 1 266 ? -7.262 -10.523 2.049 1.00 97.38 266 VAL A O 1
ATOM 2055 N N . ARG A 1 267 ? -7.342 -12.701 1.488 1.00 96.44 267 ARG A N 1
ATOM 2056 C CA . ARG A 1 267 ? -8.315 -13.065 2.530 1.00 96.44 267 ARG A CA 1
ATOM 2057 C C . ARG A 1 267 ? -7.608 -13.060 3.890 1.00 96.44 267 ARG A C 1
ATOM 2059 O O . ARG A 1 267 ? -6.434 -13.402 3.973 1.00 96.44 267 ARG A O 1
ATOM 2066 N N . ALA A 1 268 ? -8.305 -12.638 4.942 1.00 91.50 268 ALA A N 1
ATOM 2067 C CA . ALA A 1 268 ? -7.733 -12.517 6.288 1.00 91.50 268 ALA A CA 1
ATOM 2068 C C . ALA A 1 268 ? -7.685 -13.844 7.086 1.00 91.50 268 ALA A C 1
ATOM 2070 O O . ALA A 1 268 ? -7.404 -13.815 8.283 1.00 91.50 268 ALA A O 1
ATOM 2071 N N . GLU A 1 269 ? -8.019 -14.974 6.456 1.00 81.19 269 GLU A N 1
ATOM 2072 C CA . GLU A 1 269 ? -8.170 -16.299 7.084 1.00 81.19 269 GLU A CA 1
ATOM 2073 C C . GLU A 1 269 ? -6.879 -17.124 7.166 1.00 81.19 269 GLU A C 1
ATOM 2075 O O . GLU A 1 269 ? -5.994 -16.954 6.297 1.00 81.19 269 GLU A O 1
#

Radius of gyration: 21.61 Å; Cα contacts (8 Å, |Δi|>4): 397; chains: 1; bounding box: 64×61×55 Å

Foldseek 3Di:
DDDDDDDDDDDPPPPQDALVSLVVLVVVLCVVCVPVVVVQPDPVNVVVLCCLSPVDDRVSSVVVSVVVSLVSVLVVLVVVVCVVVPDDDFQAEAPQADPQFQEEEEEEDADPLVLLVQQSVLCRVAVPPGRYAYEYQYQPHDPCVVVNVRNYHRHHYHYDPHRPDDPVSRVVRLVVDRHQKYKYAYSNDRDDHCRVVVQVVVCVVDVPDFKDADFDAGPVQAGCALAKEQDPVRDIDGPRHRHHCPDPVSVDDDDHPDHDSNIMMGGSD

Secondary structure (DSSP, 8-state):
---------------PPPHHHHHHHHHHHHHHSHHHHHHH--HHHHHHHHHHHHHS-HHHHHHHHHHHHHHHHHHHHHHHHHTTS--PPSSEEPPPPPSS-SEEEEEEESS-HHHHHHHHHHHHHH-TTS-EEEEEEE-S--SGGGGGGGTEESEEEEE-SS---HHHHHHHHHTT---SEEEEE-TT--PPTTHHHHHHHHHHH-TT-S-B---EE-TTS-EEESSEEE-TTS-EEETTTTS-TT-GGGSS----SB--TTEEEEE--

pLDDT: mean 83.48, std 18.28, range [30.3, 98.75]